Protein AF-A0A5C6U2G4-F1 (afdb_monomer_lite)

Secondary structure (DSSP, 8-state):
-PPBSSS-STTBEEEEESSTTS-S-GGGEEEEEHHHHHHHTT--HHHHHHHHHHHHHTT-SEETTEEHHHHHHHHHHHHTTS---HHHHHHS---SPPPTTPPPS-HHHHHHHHHHHHTTSTTHHHHHHHHHTTSSHHHHHHHHHHHHHHHHHHHHHT---S-HHHHHHHHHHHTT-HHHHHHHHHHHTTS-HHHHHHHHHHHHHHHHHHHHHHHHHHHHHHHHHHHHHHHSSPPPPPP------------------------------

Organism: NCBI:txid392597

Foldseek 3Di:
DQADDPPPDQRHWDKAQLAPVDDPDLQGIDIGGNQLRQLCPNPALVRLVVVLVVCVVVVNQDDSNDGSLSSLQSSLQRQQVDDDDLLVLQLRQCLAQHDPNHHGNFLLSVLVNVLLVLQLDPPSVVLVVVLLVLDPDDVLSVLVVQLCVQQVVQLCVLPDDPPSVSSRNSSSVSSVDPSSSVSSSVNSVVDDRVRSVVSVVVSVVVVVVVVVVVVVVVVVVVVCVVVVVVVPDDDDDDDDDDDDDDDDDDDDDDDDDDDDDDDDDDDDD

Structure (mmCIF, N/CA/C/O backbone):
data_AF-A0A5C6U2G4-F1
#
_entry.id   AF-A0A5C6U2G4-F1
#
loop_
_atom_site.group_PDB
_atom_site.id
_atom_site.type_symbol
_atom_site.label_atom_id
_atom_site.label_alt_id
_atom_site.label_comp_id
_atom_site.label_asym_id
_atom_site.label_entity_id
_atom_site.label_seq_id
_atom_site.pdbx_PDB_ins_code
_atom_site.Cartn_x
_atom_site.Cartn_y
_atom_site.Cartn_z
_atom_site.occupancy
_atom_site.B_iso_or_equiv
_atom_site.auth_seq_id
_atom_site.auth_comp_id
_atom_site.auth_asym_id
_atom_site.auth_atom_id
_atom_site.pdbx_PDB_model_num
ATOM 1 N N . MET A 1 1 ? 0.886 7.345 -14.657 1.00 61.22 1 MET A N 1
ATOM 2 C CA . MET A 1 1 ? 0.440 7.321 -16.067 1.00 61.22 1 MET A CA 1
ATOM 3 C C . MET A 1 1 ? -0.691 6.311 -16.207 1.00 61.22 1 MET A C 1
ATOM 5 O O . MET A 1 1 ? -0.654 5.308 -15.498 1.00 61.22 1 MET A O 1
ATOM 9 N N . ALA A 1 2 ? -1.700 6.593 -17.035 1.00 77.81 2 ALA A N 1
ATOM 10 C CA . ALA A 1 2 ? -2.713 5.600 -17.401 1.00 77.81 2 ALA A CA 1
ATOM 11 C C . ALA A 1 2 ? -2.080 4.521 -18.300 1.00 77.81 2 ALA A C 1
ATOM 13 O O . ALA A 1 2 ? -1.102 4.807 -18.988 1.00 77.81 2 ALA A O 1
ATOM 14 N N . LEU A 1 3 ? -2.595 3.291 -18.249 1.00 85.06 3 LEU A N 1
ATOM 15 C CA . LEU A 1 3 ? -2.147 2.209 -19.131 1.00 85.06 3 LEU A CA 1
ATOM 16 C C . LEU A 1 3 ? -2.830 2.352 -20.495 1.00 85.06 3 LEU A C 1
ATOM 18 O O . LEU A 1 3 ? -4.012 2.698 -20.541 1.00 85.06 3 LEU A O 1
ATOM 22 N N . SER A 1 4 ? -2.093 2.090 -21.574 1.00 84.06 4 SER A N 1
ATOM 23 C CA . SER A 1 4 ? -2.650 2.009 -22.929 1.00 84.06 4 SER A CA 1
ATOM 24 C C . SER A 1 4 ? -3.202 0.605 -23.202 1.00 84.06 4 SER A C 1
ATOM 26 O O . SER A 1 4 ? -3.016 -0.322 -22.406 1.00 84.06 4 SER A O 1
ATOM 28 N N . THR A 1 5 ? -3.936 0.447 -24.300 1.00 84.94 5 THR A N 1
ATOM 29 C CA . THR A 1 5 ? -4.459 -0.852 -24.734 1.00 84.94 5 THR A CA 1
ATOM 30 C C . THR A 1 5 ? -4.286 -1.007 -26.232 1.00 84.94 5 THR A C 1
ATOM 32 O O . THR A 1 5 ? -4.779 -0.163 -26.979 1.00 84.94 5 THR A O 1
ATOM 35 N N . ALA A 1 6 ? -3.673 -2.117 -26.648 1.00 81.31 6 ALA A N 1
ATOM 36 C CA . ALA A 1 6 ? -3.480 -2.484 -28.049 1.00 81.31 6 ALA A CA 1
ATOM 37 C C . ALA A 1 6 ? -2.703 -1.437 -28.871 1.00 81.31 6 ALA A C 1
ATOM 39 O O . ALA A 1 6 ? -2.920 -1.327 -30.076 1.00 81.31 6 ALA A O 1
ATOM 40 N N . THR A 1 7 ? -1.795 -0.682 -28.239 1.00 83.00 7 THR A N 1
ATOM 41 C CA . THR A 1 7 ? -0.869 0.207 -28.961 1.00 83.00 7 THR A CA 1
ATOM 42 C C . THR A 1 7 ? 0.442 -0.494 -29.314 1.00 83.00 7 THR A C 1
ATOM 44 O O . THR A 1 7 ? 1.213 0.031 -30.109 1.00 83.00 7 THR A O 1
ATOM 47 N N . LEU A 1 8 ? 0.678 -1.696 -28.767 1.00 82.19 8 LEU A N 1
ATOM 48 C CA . LEU A 1 8 ? 1.941 -2.443 -28.835 1.00 82.19 8 LEU A CA 1
ATOM 49 C C . LEU A 1 8 ? 3.117 -1.681 -28.204 1.00 82.19 8 LEU A C 1
ATOM 51 O O . LEU A 1 8 ? 4.282 -1.991 -28.450 1.00 82.19 8 LEU A O 1
ATOM 55 N N . GLU A 1 9 ? 2.821 -0.698 -27.354 1.00 88.62 9 GLU A N 1
ATOM 56 C CA . GLU A 1 9 ? 3.823 0.118 -26.682 1.00 88.62 9 GLU A CA 1
ATOM 57 C C . GLU A 1 9 ? 4.133 -0.399 -25.275 1.00 88.62 9 GLU A C 1
ATOM 59 O O . GLU A 1 9 ? 3.399 -1.167 -24.649 1.00 88.62 9 GLU A O 1
ATOM 64 N N . ALA A 1 10 ? 5.230 0.100 -24.711 1.00 87.50 10 ALA A N 1
ATOM 65 C CA . ALA A 1 10 ? 5.694 -0.258 -23.376 1.00 87.50 10 ALA A CA 1
ATOM 66 C C . ALA A 1 10 ? 4.680 0.076 -22.254 1.00 87.50 10 ALA A C 1
ATOM 68 O O . ALA A 1 10 ? 4.771 -0.488 -21.158 1.00 87.50 10 ALA A O 1
ATOM 69 N N . SER A 1 11 ? 3.734 0.989 -22.503 1.00 89.44 11 SER A N 1
ATOM 70 C CA . SER A 1 11 ? 2.651 1.384 -21.593 1.00 89.44 11 SER A CA 1
ATOM 71 C C . SER A 1 11 ? 1.424 0.475 -21.636 1.00 89.44 11 SER A C 1
ATOM 73 O O . SER A 1 11 ? 0.538 0.663 -20.796 1.00 89.44 11 SER A O 1
ATOM 75 N N . ASP A 1 12 ? 1.366 -0.487 -22.563 1.00 90.94 12 ASP A N 1
ATOM 76 C CA . ASP A 1 12 ? 0.196 -1.345 -22.716 1.00 90.94 12 ASP A CA 1
ATOM 77 C C . ASP A 1 12 ? -0.091 -2.137 -21.445 1.00 90.94 12 ASP A C 1
ATOM 79 O O . ASP A 1 12 ? 0.814 -2.590 -20.740 1.00 90.94 12 ASP A O 1
ATOM 83 N N . ALA A 1 13 ? -1.376 -2.281 -21.134 1.00 92.25 13 ALA A N 1
ATOM 84 C CA . ALA A 1 13 ? -1.825 -3.055 -19.997 1.00 92.25 13 ALA A CA 1
ATOM 85 C C . ALA A 1 13 ? -1.458 -4.533 -20.176 1.00 92.25 13 ALA A C 1
ATOM 87 O O . ALA A 1 13 ? -1.841 -5.186 -21.144 1.00 92.25 13 ALA A O 1
ATOM 88 N N . SER A 1 14 ? -0.761 -5.074 -19.185 1.00 94.00 14 SER A N 1
ATOM 89 C CA . SER A 1 14 ? -0.327 -6.459 -19.116 1.00 94.00 14 SER A CA 1
ATOM 90 C C . SER A 1 14 ? -0.728 -7.063 -17.773 1.00 94.00 14 SER A C 1
ATOM 92 O O . SER A 1 14 ? -0.714 -6.390 -16.735 1.00 94.00 14 SER A O 1
ATOM 94 N N . VAL A 1 15 ? -1.121 -8.337 -17.795 1.00 92.81 15 VAL A N 1
ATOM 95 C CA . VAL A 1 15 ? -1.474 -9.096 -16.592 1.00 92.81 15 VAL A CA 1
ATOM 96 C C . VAL A 1 15 ? -0.242 -9.847 -16.108 1.00 92.81 15 VAL A C 1
ATOM 98 O O . VAL A 1 15 ? 0.308 -10.683 -16.820 1.00 92.81 15 VAL A O 1
ATOM 101 N N . ASP A 1 16 ? 0.153 -9.572 -14.872 1.00 94.06 16 ASP A N 1
ATOM 102 C CA . ASP A 1 16 ? 1.263 -10.232 -14.198 1.00 94.06 16 ASP A CA 1
ATOM 103 C C . ASP A 1 16 ? 0.762 -11.175 -13.099 1.00 94.06 16 ASP A C 1
ATOM 105 O O . ASP A 1 16 ? -0.226 -10.895 -12.406 1.00 94.06 16 ASP A O 1
ATOM 109 N N . ARG A 1 17 ? 1.492 -12.281 -12.923 1.00 94.38 17 ARG A N 1
ATOM 110 C CA . ARG A 1 17 ? 1.417 -13.117 -11.725 1.00 94.38 17 ARG A CA 1
ATOM 111 C C . ARG A 1 17 ? 2.389 -12.543 -10.709 1.00 94.38 17 ARG A C 1
ATOM 113 O O . ARG A 1 17 ? 3.600 -12.709 -10.847 1.00 94.38 17 ARG A O 1
ATOM 120 N N . VAL A 1 18 ? 1.859 -11.894 -9.675 1.00 93.62 18 VAL A N 1
ATOM 121 C CA . VAL A 1 18 ? 2.704 -11.179 -8.708 1.00 93.62 18 VAL A CA 1
ATOM 122 C C . VAL A 1 18 ? 3.693 -12.143 -8.052 1.00 93.62 18 VAL A C 1
ATOM 124 O O . VAL A 1 18 ? 4.886 -11.853 -7.988 1.00 93.62 18 VAL A O 1
ATOM 127 N N . ARG A 1 19 ? 3.213 -13.326 -7.655 1.00 92.38 19 ARG A N 1
ATOM 128 C CA . ARG A 1 19 ? 4.032 -14.461 -7.234 1.00 92.38 19 ARG A CA 1
ATOM 129 C C . ARG A 1 19 ? 4.152 -15.470 -8.377 1.00 92.38 19 ARG A C 1
ATOM 131 O O . ARG A 1 19 ? 3.150 -16.046 -8.808 1.00 92.38 19 ARG A O 1
ATOM 138 N N . ASN A 1 20 ? 5.372 -15.677 -8.867 1.00 89.62 20 ASN A N 1
ATOM 139 C CA . ASN A 1 20 ? 5.634 -16.480 -10.067 1.00 89.62 20 ASN A CA 1
ATOM 140 C C . ASN A 1 20 ? 5.486 -17.996 -9.853 1.00 89.62 20 ASN A C 1
ATOM 142 O O . ASN A 1 20 ? 5.156 -18.715 -10.797 1.00 89.62 20 ASN A O 1
ATOM 146 N N . ASP A 1 21 ? 5.680 -18.466 -8.619 1.00 86.81 21 ASP A N 1
ATOM 147 C CA . ASP A 1 21 ? 5.529 -19.871 -8.206 1.00 86.81 21 ASP A CA 1
ATOM 148 C C . ASP A 1 21 ? 4.059 -20.322 -8.068 1.00 86.81 21 ASP A C 1
ATOM 150 O O . ASP A 1 21 ? 3.776 -21.487 -7.794 1.00 86.81 21 ASP A O 1
ATOM 154 N N . ALA A 1 22 ? 3.109 -19.402 -8.256 1.00 86.88 22 ALA A N 1
ATOM 155 C CA . ALA A 1 22 ? 1.685 -19.650 -8.121 1.00 86.88 22 ALA A CA 1
ATOM 156 C C . ALA A 1 22 ? 0.946 -19.484 -9.451 1.00 86.88 22 ALA A C 1
ATOM 158 O O . ALA A 1 22 ? 1.381 -18.790 -10.375 1.00 86.88 22 ALA A O 1
ATOM 159 N N . GLY A 1 23 ? -0.212 -20.139 -9.543 1.00 83.94 23 GLY A N 1
ATOM 160 C CA . GLY A 1 23 ? -1.063 -20.092 -10.727 1.00 83.94 23 GLY A CA 1
ATOM 161 C C . GLY A 1 23 ? -1.754 -18.741 -10.948 1.00 83.94 23 GLY A C 1
ATOM 162 O O . GLY A 1 23 ? -1.716 -17.832 -10.108 1.00 83.94 23 GLY A O 1
ATOM 163 N N . TYR A 1 24 ? -2.443 -18.638 -12.087 1.00 85.38 24 TYR A N 1
ATOM 164 C CA . TYR A 1 24 ? -3.352 -17.536 -12.405 1.00 85.38 24 TYR A CA 1
ATOM 165 C C . TYR A 1 24 ? -4.620 -17.641 -11.550 1.00 85.38 24 TYR A C 1
ATOM 167 O O . TYR A 1 24 ? -5.608 -18.261 -11.933 1.00 85.38 24 TYR A O 1
ATOM 175 N N . ALA A 1 25 ? -4.584 -17.036 -10.367 1.00 88.00 25 ALA A N 1
ATOM 176 C CA . ALA A 1 25 ? -5.709 -16.974 -9.441 1.00 88.00 25 ALA A CA 1
ATOM 177 C C . ALA A 1 25 ? -6.015 -15.518 -9.091 1.00 88.00 25 ALA A C 1
ATOM 179 O O . ALA A 1 25 ? -5.097 -14.715 -8.965 1.00 88.00 25 ALA A O 1
ATOM 180 N N . ALA A 1 26 ? -7.284 -15.174 -8.849 1.00 84.25 26 ALA A N 1
ATOM 181 C CA . ALA A 1 26 ? -7.693 -13.794 -8.546 1.00 84.25 26 ALA A CA 1
ATOM 182 C C . ALA A 1 26 ? -6.887 -13.141 -7.400 1.00 84.25 26 ALA A C 1
ATOM 184 O O . ALA A 1 26 ? -6.696 -11.929 -7.400 1.00 84.25 26 ALA A O 1
ATOM 185 N N . GLY A 1 27 ? -6.387 -13.950 -6.458 1.00 90.25 27 GLY A N 1
ATOM 186 C CA . GLY A 1 27 ? -5.524 -13.533 -5.351 1.00 90.25 27 GLY A CA 1
ATOM 187 C C . GLY A 1 27 ? -4.058 -13.251 -5.698 1.00 90.25 27 GLY A C 1
ATOM 188 O O . GLY A 1 27 ? -3.322 -12.858 -4.800 1.00 90.25 27 GLY A O 1
ATOM 189 N N . ASN A 1 28 ? -3.627 -13.459 -6.944 1.00 94.25 28 ASN A N 1
ATOM 190 C CA . ASN A 1 28 ? -2.228 -13.391 -7.387 1.00 94.25 28 ASN A CA 1
ATOM 191 C C . ASN A 1 28 ? -2.033 -12.567 -8.677 1.00 94.25 28 ASN A C 1
ATOM 193 O O . ASN A 1 28 ? -0.972 -12.617 -9.292 1.00 94.25 28 ASN A O 1
ATOM 197 N N . LEU A 1 29 ? -3.056 -11.836 -9.125 1.00 94.44 29 LEU A N 1
ATOM 198 C CA . LEU A 1 29 ? -2.998 -11.087 -10.379 1.00 94.44 29 LEU A CA 1
ATOM 199 C C . LEU A 1 29 ? -2.914 -9.585 -10.139 1.00 94.44 29 LEU A C 1
ATOM 201 O O . LEU A 1 29 ? -3.612 -9.030 -9.287 1.00 94.44 29 LEU A O 1
ATOM 205 N N . ALA A 1 30 ? -2.090 -8.926 -10.945 1.00 94.56 30 ALA A N 1
ATOM 206 C CA . ALA A 1 30 ? -2.013 -7.479 -11.020 1.00 94.56 30 ALA A CA 1
ATOM 207 C C . ALA A 1 30 ? -1.997 -7.028 -12.481 1.00 94.56 30 ALA A C 1
ATOM 209 O O . ALA A 1 30 ? -1.403 -7.673 -13.340 1.00 94.56 30 ALA A O 1
ATOM 210 N N . MET A 1 31 ? -2.641 -5.894 -12.749 1.00 94.19 31 MET A N 1
ATOM 211 C CA . MET A 1 31 ? -2.482 -5.187 -14.014 1.00 94.19 31 MET A CA 1
ATOM 212 C C . MET A 1 31 ? -1.350 -4.172 -13.859 1.00 94.19 31 MET A C 1
ATOM 214 O O . MET A 1 31 ? -1.359 -3.368 -12.922 1.00 94.19 31 MET A O 1
ATOM 218 N N . MET A 1 32 ? -0.385 -4.215 -14.766 1.00 93.94 32 MET A N 1
ATOM 219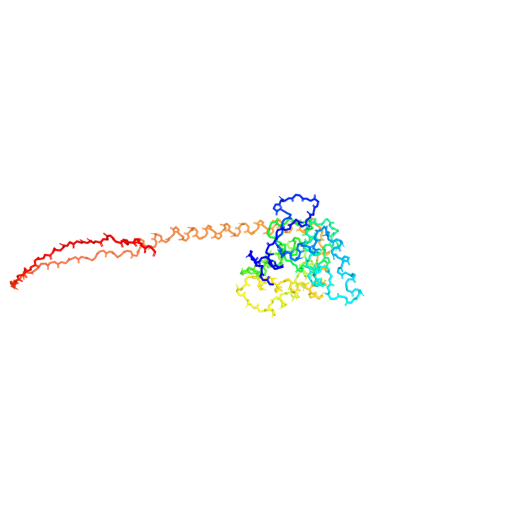 C CA . MET A 1 32 ? 0.741 -3.285 -14.844 1.00 93.94 32 MET A CA 1
ATOM 220 C C . MET A 1 32 ? 1.084 -3.016 -16.309 1.00 93.94 32 MET A C 1
ATOM 222 O O . MET A 1 32 ? 0.431 -3.557 -17.194 1.00 93.94 32 MET A O 1
ATOM 226 N N . SER A 1 33 ? 2.068 -2.166 -16.590 1.00 94.75 33 SER A N 1
ATOM 227 C CA . SER A 1 33 ? 2.503 -1.973 -17.973 1.00 94.75 33 SER A CA 1
ATOM 228 C C . SER A 1 33 ? 3.337 -3.158 -18.462 1.00 94.75 33 SER A C 1
ATOM 230 O O . SER A 1 33 ? 4.040 -3.789 -17.668 1.00 94.75 33 SER A O 1
ATOM 232 N N . THR A 1 34 ? 3.327 -3.418 -19.767 1.00 93.75 34 THR A N 1
ATOM 233 C CA . THR A 1 34 ? 4.196 -4.402 -20.430 1.00 93.75 34 THR A CA 1
ATOM 234 C C . THR A 1 34 ? 5.662 -4.193 -20.045 1.00 93.75 34 THR A C 1
ATOM 236 O O . THR A 1 34 ? 6.348 -5.145 -19.680 1.00 93.75 34 THR A O 1
ATOM 239 N N . LYS A 1 35 ? 6.116 -2.933 -19.977 1.00 95.00 35 LYS A N 1
ATOM 240 C CA . LYS A 1 35 ? 7.453 -2.570 -19.478 1.00 95.00 35 LYS A CA 1
ATOM 241 C C . LYS A 1 35 ? 7.738 -3.102 -18.072 1.00 95.00 35 LYS A C 1
ATOM 243 O O . LYS A 1 35 ? 8.791 -3.682 -17.831 1.00 95.00 35 LYS A O 1
ATOM 248 N N . ALA A 1 36 ? 6.816 -2.867 -17.137 1.00 96.00 36 ALA A N 1
ATOM 249 C CA . ALA A 1 36 ? 6.980 -3.277 -15.749 1.00 96.00 36 ALA A CA 1
ATOM 250 C C . ALA A 1 36 ? 6.906 -4.799 -15.598 1.00 96.00 36 ALA A C 1
ATOM 252 O O . ALA A 1 36 ? 7.671 -5.356 -14.818 1.00 96.00 36 ALA A O 1
ATOM 253 N N . ASN A 1 37 ? 6.040 -5.457 -16.372 1.00 96.06 37 ASN A N 1
ATOM 254 C CA . ASN A 1 37 ? 5.921 -6.911 -16.376 1.00 96.06 37 ASN A CA 1
ATOM 255 C C . ASN A 1 37 ? 7.218 -7.570 -16.876 1.00 96.06 37 ASN A C 1
ATOM 257 O O . ASN A 1 37 ? 7.791 -8.411 -16.187 1.00 96.06 37 ASN A O 1
ATOM 261 N N . HIS A 1 38 ? 7.756 -7.109 -18.012 1.00 95.25 38 HIS A N 1
ATOM 262 C CA . HIS A 1 38 ? 9.034 -7.604 -18.533 1.00 95.25 38 HIS A CA 1
ATOM 263 C C . HIS A 1 38 ? 10.203 -7.358 -17.582 1.00 95.25 38 HIS A C 1
ATOM 265 O O . HIS A 1 38 ? 11.025 -8.249 -17.397 1.00 95.25 38 HIS A O 1
ATOM 271 N N . ALA A 1 39 ? 10.276 -6.178 -16.965 1.00 96.25 39 ALA A N 1
ATOM 272 C CA . ALA A 1 39 ? 11.328 -5.875 -16.004 1.00 96.25 39 ALA A CA 1
ATOM 273 C C . ALA A 1 39 ? 11.221 -6.742 -14.742 1.00 96.25 39 ALA A C 1
ATOM 275 O O . ALA A 1 39 ? 12.222 -7.292 -14.288 1.00 96.25 39 ALA A O 1
ATOM 276 N N . LYS A 1 40 ? 10.006 -6.899 -14.191 1.00 96.75 40 LYS A N 1
ATOM 277 C CA . LYS A 1 40 ? 9.755 -7.777 -13.043 1.00 96.75 40 LYS A CA 1
ATOM 278 C C . LYS A 1 40 ? 10.188 -9.202 -13.372 1.00 96.75 40 LYS A C 1
ATOM 280 O O . LYS A 1 40 ? 10.946 -9.775 -12.597 1.00 96.75 40 LYS A O 1
ATOM 285 N N . ALA A 1 41 ? 9.749 -9.759 -14.502 1.00 94.44 41 ALA A N 1
ATOM 286 C CA . ALA A 1 41 ? 10.031 -11.140 -14.890 1.00 94.44 41 ALA A CA 1
ATOM 287 C C . ALA A 1 41 ? 9.835 -12.111 -13.700 1.00 94.44 41 ALA A C 1
ATOM 289 O O . ALA A 1 41 ? 8.784 -12.120 -13.048 1.00 94.44 41 ALA A O 1
ATOM 290 N N . ALA A 1 42 ? 10.867 -12.898 -13.381 1.00 94.31 42 ALA A N 1
ATOM 291 C CA . ALA A 1 42 ? 10.874 -13.838 -12.266 1.00 94.31 42 ALA A CA 1
ATOM 292 C C . ALA A 1 42 ? 11.151 -13.194 -10.887 1.00 94.31 42 ALA A C 1
ATOM 294 O O . ALA A 1 42 ? 10.946 -13.861 -9.876 1.00 94.31 42 ALA A O 1
ATOM 295 N N . ASN A 1 43 ? 11.578 -11.926 -10.829 1.00 96.06 43 ASN A N 1
ATOM 296 C CA . ASN A 1 43 ? 12.060 -11.282 -9.604 1.00 96.06 43 ASN A CA 1
ATOM 297 C C . ASN A 1 43 ? 10.956 -11.173 -8.541 1.00 96.06 43 ASN A C 1
ATOM 299 O O . ASN A 1 43 ? 9.925 -10.521 -8.747 1.00 96.06 43 ASN A O 1
ATOM 303 N N . GLY A 1 44 ? 11.200 -11.792 -7.383 1.00 95.88 44 GLY A N 1
ATOM 304 C CA . GLY A 1 44 ? 10.336 -11.696 -6.210 1.00 95.88 44 GLY A CA 1
ATOM 305 C C . GLY A 1 44 ? 10.571 -10.412 -5.412 1.00 95.88 44 GLY A C 1
ATOM 306 O O . GLY A 1 44 ? 11.285 -9.501 -5.834 1.00 95.88 44 GLY A O 1
ATOM 307 N N . PHE A 1 45 ? 9.990 -10.336 -4.211 1.00 97.12 45 PHE A N 1
ATOM 308 C CA . PHE A 1 4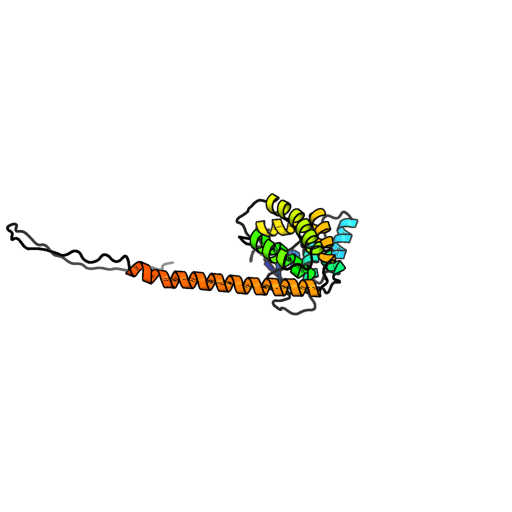5 ? 10.161 -9.177 -3.326 1.00 97.12 45 PHE A CA 1
ATOM 309 C C . PHE A 1 45 ? 11.636 -8.892 -3.006 1.00 97.12 45 PHE A C 1
ATOM 311 O O . PHE A 1 45 ? 12.087 -7.751 -3.123 1.00 97.12 45 PHE A O 1
ATOM 318 N N . ARG A 1 46 ? 12.387 -9.926 -2.608 1.00 96.75 46 ARG A N 1
ATOM 319 C CA . ARG A 1 46 ? 13.788 -9.790 -2.187 1.00 96.75 46 ARG A CA 1
ATOM 320 C C . ARG A 1 46 ? 14.694 -9.384 -3.348 1.00 96.75 46 ARG A C 1
ATOM 322 O O . ARG A 1 46 ? 15.530 -8.504 -3.165 1.00 96.75 46 ARG A O 1
ATOM 329 N N . ASP A 1 47 ? 14.483 -9.953 -4.534 1.00 97.44 47 ASP A N 1
ATOM 330 C CA . ASP A 1 47 ? 15.244 -9.600 -5.737 1.00 97.44 47 ASP A CA 1
ATOM 331 C C . ASP A 1 47 ? 14.976 -8.157 -6.163 1.00 97.44 47 ASP A C 1
ATOM 333 O O . ASP A 1 47 ? 15.915 -7.391 -6.361 1.00 97.44 47 ASP A O 1
ATOM 337 N N . ALA A 1 48 ? 13.704 -7.752 -6.225 1.00 97.44 48 ALA A N 1
ATOM 338 C CA . ALA A 1 48 ? 13.334 -6.380 -6.561 1.00 97.44 48 ALA A CA 1
ATOM 339 C C . ALA A 1 48 ? 13.913 -5.371 -5.555 1.00 97.44 48 ALA A C 1
ATOM 341 O O . ALA A 1 48 ? 14.383 -4.306 -5.949 1.00 97.44 48 ALA A O 1
ATOM 342 N N . LEU A 1 49 ? 13.923 -5.704 -4.258 1.00 96.88 49 LEU A N 1
ATOM 343 C CA . LEU A 1 49 ? 14.526 -4.854 -3.231 1.00 96.88 49 LEU A CA 1
ATOM 344 C C . LEU A 1 49 ? 16.056 -4.784 -3.352 1.00 96.88 49 LEU A C 1
ATOM 346 O O . LEU A 1 49 ? 16.624 -3.716 -3.136 1.00 96.88 49 LEU A O 1
ATOM 350 N N . ARG A 1 50 ? 16.719 -5.892 -3.706 1.00 97.69 50 ARG A N 1
ATOM 351 C CA . ARG A 1 50 ? 18.159 -5.910 -4.001 1.00 97.69 50 ARG A CA 1
ATOM 352 C C . ARG A 1 50 ? 18.477 -5.003 -5.190 1.00 97.69 50 ARG A C 1
ATOM 354 O O . ARG A 1 50 ? 19.319 -4.131 -5.049 1.00 97.69 50 ARG A O 1
ATOM 361 N N . ILE A 1 51 ? 17.719 -5.106 -6.285 1.00 97.81 51 ILE A N 1
ATOM 362 C CA . ILE A 1 51 ? 17.884 -4.245 -7.469 1.00 97.81 51 ILE A CA 1
ATOM 363 C C . ILE A 1 51 ? 17.760 -2.759 -7.105 1.00 97.81 51 ILE A C 1
ATOM 365 O O . ILE A 1 51 ? 18.574 -1.956 -7.552 1.00 97.81 51 ILE A O 1
ATOM 369 N N . VAL A 1 52 ? 16.780 -2.377 -6.274 1.00 97.50 52 VAL A N 1
ATOM 370 C CA . VAL A 1 52 ? 16.659 -0.989 -5.784 1.00 97.50 52 VAL A CA 1
ATOM 371 C C . VAL A 1 52 ? 17.938 -0.543 -5.076 1.00 97.50 52 VAL A C 1
ATOM 373 O O . VAL A 1 52 ? 18.474 0.509 -5.411 1.00 97.50 52 VAL A O 1
ATOM 376 N N . ARG A 1 53 ? 18.438 -1.350 -4.133 1.00 96.88 53 ARG A N 1
ATOM 377 C CA . ARG A 1 53 ? 19.638 -1.022 -3.350 1.00 96.88 53 ARG A CA 1
ATOM 378 C C . ARG A 1 53 ? 20.884 -0.923 -4.221 1.00 96.88 53 ARG A C 1
ATOM 380 O O . ARG A 1 53 ? 21.665 0.002 -4.037 1.00 96.88 53 ARG A O 1
ATOM 387 N N . ASP A 1 54 ? 21.051 -1.844 -5.164 1.00 97.44 54 ASP A N 1
ATOM 388 C CA . ASP A 1 54 ? 22.207 -1.869 -6.060 1.00 97.44 54 ASP A CA 1
ATOM 389 C C . ASP A 1 54 ? 22.212 -0.636 -6.975 1.00 97.44 54 ASP A C 1
ATOM 391 O O . ASP A 1 54 ? 23.248 0.003 -7.150 1.00 97.44 54 ASP A O 1
ATOM 395 N N . LEU A 1 55 ? 21.045 -0.245 -7.501 1.00 97.31 55 LEU A N 1
ATOM 396 C CA . LEU A 1 55 ? 20.904 0.972 -8.303 1.00 97.31 55 LEU A CA 1
ATOM 397 C C . LEU A 1 55 ? 21.192 2.238 -7.487 1.00 97.31 55 LEU A C 1
ATOM 399 O O . LEU A 1 55 ? 21.901 3.120 -7.969 1.00 97.31 55 LEU A O 1
ATOM 403 N N . GLU A 1 56 ? 20.681 2.321 -6.256 1.00 95.88 56 GLU A N 1
ATOM 404 C CA . GLU A 1 56 ? 20.952 3.441 -5.347 1.00 95.88 56 GLU A CA 1
ATOM 405 C C . GLU A 1 56 ? 22.443 3.532 -4.990 1.00 95.88 56 GLU A C 1
ATOM 407 O O . GLU A 1 56 ? 23.025 4.612 -5.075 1.00 95.88 56 GLU A O 1
ATOM 412 N N . ALA A 1 57 ? 23.080 2.406 -4.654 1.00 96.50 57 ALA A N 1
ATOM 413 C CA . ALA A 1 57 ? 24.503 2.345 -4.319 1.00 96.50 57 ALA A CA 1
ATOM 414 C C . ALA A 1 57 ? 25.402 2.710 -5.510 1.00 96.50 57 ALA A C 1
ATOM 416 O O . ALA A 1 57 ? 26.416 3.383 -5.335 1.00 96.50 57 ALA A O 1
ATOM 417 N N . ALA A 1 58 ? 25.015 2.309 -6.722 1.00 95.81 58 ALA A N 1
ATOM 418 C CA . ALA A 1 58 ? 25.725 2.646 -7.951 1.00 95.81 58 ALA A CA 1
ATOM 419 C C . ALA A 1 58 ? 25.417 4.063 -8.477 1.00 95.81 58 ALA A C 1
ATOM 421 O O . ALA A 1 58 ? 25.941 4.444 -9.523 1.00 95.81 58 ALA A O 1
ATOM 422 N N . GLY A 1 59 ? 24.519 4.823 -7.834 1.00 94.19 59 GLY A N 1
ATOM 423 C CA . GLY A 1 59 ? 24.040 6.114 -8.347 1.00 94.19 59 GLY A CA 1
ATOM 424 C C . GLY A 1 59 ? 23.331 6.014 -9.705 1.00 94.19 59 GLY A C 1
ATOM 425 O O . GLY A 1 59 ? 23.207 7.003 -10.426 1.00 94.19 59 GLY A O 1
ATOM 426 N N . SER A 1 60 ? 22.880 4.815 -10.079 1.00 93.62 60 SER A N 1
ATOM 427 C CA . SER A 1 60 ? 22.270 4.534 -11.374 1.00 93.62 60 SER A CA 1
ATOM 428 C C . SER A 1 60 ? 20.774 4.862 -11.337 1.00 93.62 60 SER A C 1
ATOM 430 O O . SER A 1 60 ? 20.039 4.304 -10.521 1.00 93.62 60 SER A O 1
ATOM 432 N N . PRO A 1 61 ? 20.261 5.726 -12.232 1.00 88.69 61 PRO A N 1
ATOM 433 C CA . PRO A 1 61 ? 18.867 6.169 -12.160 1.00 88.69 61 PRO A CA 1
ATOM 434 C C . PRO A 1 61 ? 17.857 5.080 -12.562 1.00 88.69 61 PRO A C 1
ATOM 436 O O . PRO A 1 61 ? 16.669 5.187 -12.230 1.00 88.69 61 PRO A O 1
ATOM 439 N N . ALA A 1 62 ? 18.298 4.046 -13.289 1.00 93.75 62 ALA A N 1
ATOM 440 C CA . ALA A 1 62 ? 17.458 2.973 -13.809 1.00 93.75 62 ALA A CA 1
ATOM 441 C C . ALA A 1 62 ? 18.242 1.675 -14.069 1.00 93.75 62 ALA A C 1
ATOM 443 O O . ALA A 1 62 ? 19.440 1.706 -14.330 1.00 93.75 62 ALA A O 1
ATOM 444 N N . GLY A 1 63 ? 17.532 0.545 -14.071 1.00 91.06 63 GLY A N 1
ATOM 445 C CA . GLY A 1 63 ? 18.041 -0.780 -14.437 1.00 91.06 63 GLY A CA 1
ATOM 446 C C . GLY A 1 63 ? 16.909 -1.676 -14.937 1.00 91.06 63 GLY A C 1
ATOM 447 O O . GLY A 1 63 ? 15.764 -1.516 -14.516 1.00 91.06 63 GLY A O 1
ATOM 448 N N . GLY A 1 64 ? 17.182 -2.580 -15.884 1.00 88.25 64 GLY A N 1
ATOM 449 C CA . GLY A 1 64 ? 16.148 -3.463 -16.457 1.00 88.25 64 GLY A CA 1
ATOM 450 C C . GLY A 1 64 ? 14.960 -2.712 -17.081 1.00 88.25 64 GLY A C 1
ATOM 451 O O . GLY A 1 64 ? 13.841 -3.208 -17.086 1.00 88.25 64 GLY A O 1
ATOM 452 N N . GLY A 1 65 ? 15.178 -1.473 -17.537 1.00 91.62 65 GLY A N 1
ATOM 453 C CA . GLY A 1 65 ? 14.143 -0.601 -18.095 1.00 91.62 65 GLY A CA 1
ATOM 454 C C . GLY A 1 65 ? 13.313 0.185 -17.070 1.00 91.62 65 GLY A C 1
ATOM 455 O O . GLY A 1 65 ? 12.562 1.068 -17.480 1.00 91.62 65 GLY A O 1
ATOM 456 N N . LEU A 1 66 ? 13.438 -0.047 -15.763 1.00 96.56 66 LEU A N 1
ATOM 457 C CA . LEU A 1 66 ? 12.699 0.705 -14.740 1.00 96.56 66 LEU A CA 1
ATOM 458 C C . LEU A 1 66 ? 13.609 1.644 -13.948 1.00 96.56 66 LEU A C 1
ATOM 460 O O . LEU A 1 66 ? 14.758 1.320 -13.663 1.00 96.56 66 LEU A O 1
ATOM 464 N N . THR A 1 67 ? 13.077 2.803 -13.561 1.00 96.62 67 THR A N 1
ATOM 465 C CA . THR A 1 67 ? 13.756 3.726 -12.642 1.00 96.62 67 THR A CA 1
ATOM 466 C C . THR A 1 67 ? 13.745 3.194 -11.210 1.00 96.62 67 THR A C 1
ATOM 468 O O . THR A 1 67 ? 12.910 2.354 -10.863 1.00 96.62 67 THR A O 1
ATOM 471 N N . VAL A 1 68 ? 14.607 3.727 -10.337 1.00 96.44 68 VAL A N 1
ATOM 472 C CA . VAL A 1 68 ? 14.619 3.357 -8.905 1.00 96.44 68 VAL A CA 1
ATOM 473 C C . VAL A 1 68 ? 13.223 3.472 -8.255 1.00 96.44 68 VAL A C 1
ATOM 475 O O . VAL A 1 68 ? 12.751 2.487 -7.677 1.00 96.44 68 VAL A O 1
ATOM 478 N N . PRO A 1 69 ? 12.463 4.582 -8.405 1.00 95.38 69 PRO A N 1
ATOM 479 C CA . PRO A 1 69 ? 11.109 4.662 -7.852 1.00 95.38 69 PRO A CA 1
ATOM 480 C C . PRO A 1 69 ? 10.119 3.647 -8.436 1.00 95.38 69 PRO A C 1
ATOM 482 O O . PRO A 1 69 ? 9.157 3.286 -7.753 1.00 95.38 69 PRO A O 1
ATOM 485 N N . GLN A 1 70 ? 10.314 3.215 -9.686 1.00 96.19 70 GLN A N 1
ATOM 486 C CA . GLN A 1 70 ? 9.476 2.203 -10.334 1.00 96.19 70 GLN A CA 1
ATOM 487 C C . GLN A 1 70 ? 9.785 0.809 -9.779 1.00 96.19 70 GLN A C 1
ATOM 489 O O . GLN A 1 70 ? 8.854 0.101 -9.396 1.00 96.19 70 GLN A O 1
ATOM 494 N N . TRP A 1 71 ? 11.064 0.459 -9.629 1.00 97.62 71 TRP A N 1
ATOM 495 C CA . TRP A 1 71 ? 11.483 -0.776 -8.963 1.00 97.62 71 TRP A CA 1
ATOM 496 C C . TRP A 1 71 ? 11.004 -0.851 -7.513 1.00 97.62 71 TRP A C 1
ATOM 498 O O . TRP A 1 71 ? 10.488 -1.884 -7.092 1.00 97.62 71 TRP A O 1
ATOM 508 N N . ALA A 1 72 ? 11.052 0.256 -6.768 1.00 97.06 72 ALA A N 1
ATOM 509 C CA . ALA A 1 72 ? 10.531 0.299 -5.403 1.00 97.06 72 ALA A CA 1
ATOM 510 C C . ALA A 1 72 ? 9.021 -0.011 -5.337 1.00 97.06 72 ALA A C 1
ATOM 512 O O . ALA A 1 72 ? 8.561 -0.695 -4.422 1.00 97.06 72 ALA A O 1
ATOM 513 N N . ARG A 1 73 ? 8.233 0.435 -6.328 1.00 97.38 73 ARG A N 1
ATOM 514 C CA . AR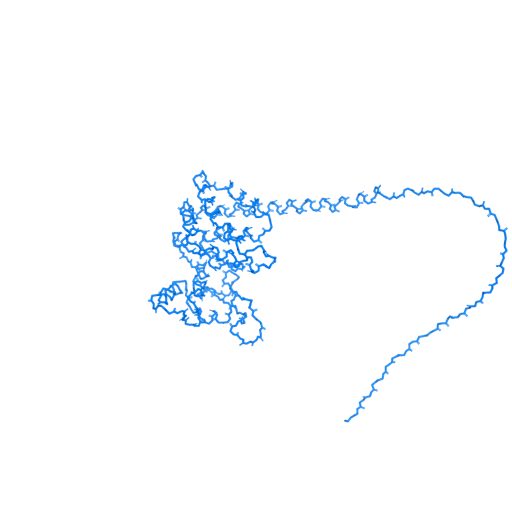G A 1 73 ? 6.805 0.076 -6.434 1.00 97.38 73 ARG A CA 1
ATOM 515 C C . ARG A 1 73 ? 6.610 -1.406 -6.757 1.00 97.38 73 ARG A C 1
ATOM 517 O O . ARG A 1 73 ? 5.705 -2.013 -6.188 1.00 97.38 73 ARG A O 1
ATOM 524 N N . VAL A 1 74 ? 7.447 -1.984 -7.624 1.00 97.56 74 VAL A N 1
ATOM 525 C CA . VAL A 1 74 ? 7.438 -3.429 -7.927 1.00 97.56 74 VAL A CA 1
ATOM 526 C C . VAL A 1 74 ? 7.765 -4.240 -6.673 1.00 97.56 74 VAL A C 1
ATOM 528 O O . VAL A 1 74 ? 7.019 -5.155 -6.340 1.00 97.56 74 VAL A O 1
ATOM 531 N N . ALA A 1 75 ? 8.796 -3.857 -5.916 1.00 97.81 75 ALA A N 1
ATOM 532 C CA . ALA A 1 75 ? 9.139 -4.515 -4.658 1.00 97.81 75 ALA A CA 1
ATOM 533 C C . ALA A 1 75 ? 7.959 -4.488 -3.671 1.00 97.81 75 ALA A C 1
ATOM 535 O O . ALA A 1 75 ? 7.557 -5.526 -3.152 1.00 97.81 75 ALA A O 1
ATOM 536 N N . VAL A 1 76 ? 7.325 -3.328 -3.464 1.00 97.94 76 VAL A N 1
ATOM 537 C CA . VAL A 1 76 ? 6.143 -3.225 -2.589 1.00 97.94 76 VAL A CA 1
ATOM 538 C C . VAL A 1 76 ? 4.983 -4.089 -3.092 1.00 97.94 76 VAL A C 1
ATOM 540 O O . VAL A 1 76 ? 4.342 -4.756 -2.282 1.00 97.94 76 VAL A O 1
ATOM 543 N N . LEU A 1 77 ? 4.729 -4.139 -4.403 1.00 97.75 77 LEU A N 1
ATOM 544 C CA . LEU A 1 77 ? 3.703 -5.015 -4.973 1.00 97.75 77 LEU A CA 1
ATOM 545 C C . LEU A 1 77 ? 3.983 -6.493 -4.659 1.00 97.75 77 LEU A C 1
ATOM 547 O O . LEU A 1 77 ? 3.089 -7.184 -4.171 1.00 97.75 77 LEU A O 1
ATOM 551 N N . CYS A 1 78 ? 5.215 -6.955 -4.887 1.00 97.81 78 CYS A N 1
ATOM 552 C CA . CYS A 1 78 ? 5.627 -8.324 -4.581 1.00 97.81 78 CYS A CA 1
ATOM 553 C C . CYS A 1 78 ? 5.547 -8.625 -3.077 1.00 97.81 78 CYS A C 1
ATOM 555 O O . CYS A 1 78 ? 5.156 -9.724 -2.696 1.00 97.81 78 CYS A O 1
ATOM 557 N N . SER A 1 79 ? 5.825 -7.641 -2.213 1.00 97.88 79 SER A N 1
ATOM 558 C CA . SER A 1 79 ? 5.761 -7.818 -0.756 1.00 97.88 79 SER A CA 1
ATOM 559 C C . SER A 1 79 ? 4.371 -8.208 -0.242 1.00 97.88 79 SER A C 1
ATOM 561 O O . SER A 1 79 ? 4.265 -8.829 0.810 1.00 97.88 79 SER A O 1
ATOM 563 N N . PHE A 1 80 ? 3.296 -7.888 -0.976 1.00 97.50 80 PHE A N 1
ATOM 564 C CA . PHE A 1 80 ? 1.938 -8.254 -0.567 1.00 97.50 80 PHE A CA 1
ATOM 565 C C . PHE A 1 80 ? 1.697 -9.764 -0.573 1.00 97.50 80 PHE A C 1
ATOM 567 O O . PHE A 1 80 ? 0.887 -10.243 0.217 1.00 97.50 80 PHE A O 1
ATOM 574 N N . VAL A 1 81 ? 2.388 -10.502 -1.439 1.00 95.81 81 VAL A N 1
ATOM 575 C CA . VAL A 1 81 ? 2.246 -11.957 -1.617 1.00 95.81 81 VAL A CA 1
ATOM 576 C C . VAL A 1 81 ? 3.498 -12.720 -1.173 1.00 95.81 81 VAL A C 1
ATOM 578 O O . VAL A 1 81 ? 3.627 -13.911 -1.446 1.00 95.81 81 VAL A O 1
ATOM 581 N N . GLU A 1 82 ? 4.404 -12.041 -0.474 1.00 95.75 82 GLU A N 1
ATOM 582 C CA . GLU A 1 82 ? 5.585 -12.614 0.161 1.00 95.75 82 GLU A CA 1
ATOM 583 C C . GLU A 1 82 ? 5.313 -12.765 1.668 1.00 95.75 82 GLU A C 1
ATOM 585 O O . GLU A 1 82 ? 4.871 -11.797 2.301 1.00 95.75 82 GLU A O 1
ATOM 590 N N . PRO A 1 83 ? 5.561 -13.936 2.277 1.00 95.88 83 PRO A N 1
ATOM 591 C CA . PRO A 1 83 ? 5.535 -14.073 3.729 1.00 95.88 83 PRO A CA 1
ATOM 592 C C . PRO A 1 83 ? 6.675 -13.259 4.354 1.00 95.88 83 PRO A C 1
ATOM 594 O O . PRO A 1 83 ? 7.849 -13.557 4.145 1.00 95.88 83 PRO A O 1
ATOM 597 N N . LEU A 1 84 ? 6.339 -12.229 5.130 1.00 97.56 84 LEU A N 1
ATOM 598 C CA . LEU A 1 84 ? 7.310 -11.381 5.819 1.00 97.56 84 LEU A CA 1
ATOM 599 C C . LEU A 1 84 ? 7.088 -11.423 7.325 1.00 97.56 84 LEU A C 1
ATOM 601 O O . LEU A 1 84 ? 5.975 -11.644 7.809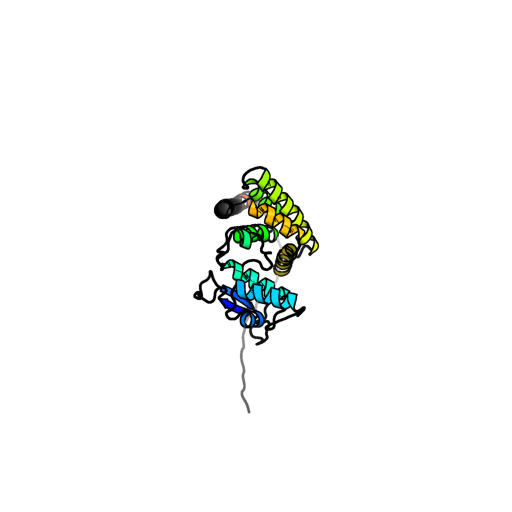 1.00 97.56 84 LEU A O 1
ATOM 605 N N . THR A 1 85 ? 8.144 -11.141 8.087 1.00 98.19 85 THR A N 1
ATOM 606 C CA . THR A 1 85 ? 7.962 -10.866 9.514 1.00 98.19 85 THR A CA 1
ATOM 607 C C . THR A 1 85 ? 7.124 -9.597 9.695 1.00 98.19 85 THR A C 1
ATOM 609 O O . THR A 1 85 ? 7.137 -8.688 8.857 1.00 98.19 85 THR A O 1
ATOM 612 N N . HIS A 1 86 ? 6.401 -9.496 10.815 1.00 98.12 86 HIS A N 1
ATOM 613 C CA . HIS A 1 86 ? 5.617 -8.293 11.131 1.00 98.12 86 HIS A CA 1
ATOM 614 C C . HIS A 1 86 ? 6.484 -7.034 11.135 1.00 98.12 86 HIS A C 1
ATOM 616 O O . HIS A 1 86 ? 6.065 -5.984 10.647 1.00 98.12 86 HIS A O 1
ATOM 622 N N . GLU A 1 87 ? 7.709 -7.148 11.652 1.00 97.94 87 GLU A N 1
ATOM 623 C CA . GLU A 1 87 ? 8.656 -6.043 11.689 1.00 97.94 87 GLU A CA 1
ATOM 624 C C . GLU A 1 87 ? 9.018 -5.561 10.281 1.00 97.94 87 GLU A C 1
ATOM 626 O O . GLU A 1 87 ? 8.860 -4.369 9.999 1.00 97.94 87 GLU A O 1
ATOM 631 N N . GLU A 1 88 ? 9.432 -6.467 9.392 1.00 97.94 88 GLU A N 1
ATOM 632 C CA . GLU A 1 88 ? 9.775 -6.131 8.007 1.00 97.94 88 GLU A CA 1
ATOM 633 C C . GLU A 1 88 ? 8.580 -5.527 7.273 1.00 97.94 88 GLU A C 1
ATOM 635 O O . GLU A 1 88 ? 8.680 -4.438 6.707 1.00 97.94 88 GLU A O 1
ATOM 640 N N . ALA A 1 89 ? 7.422 -6.187 7.338 1.00 98.12 89 ALA A N 1
ATOM 641 C CA . ALA A 1 89 ? 6.208 -5.738 6.670 1.00 98.12 89 ALA A CA 1
ATOM 642 C C . ALA A 1 89 ? 5.742 -4.356 7.166 1.00 98.12 89 ALA A C 1
ATOM 644 O O . ALA A 1 89 ? 5.256 -3.547 6.375 1.00 98.12 89 ALA A O 1
ATOM 645 N N . SER A 1 90 ? 5.912 -4.060 8.462 1.00 97.88 90 SER A N 1
ATOM 646 C CA . SER A 1 90 ? 5.542 -2.767 9.055 1.00 97.88 90 SER A CA 1
ATOM 647 C C . SER A 1 90 ? 6.430 -1.608 8.592 1.00 97.88 90 SER A C 1
ATOM 649 O O . SER A 1 90 ? 5.964 -0.467 8.554 1.00 97.88 90 SER A O 1
ATOM 651 N N . ALA A 1 91 ? 7.684 -1.891 8.226 1.00 97.19 91 ALA A N 1
ATOM 652 C CA . ALA A 1 91 ? 8.661 -0.890 7.813 1.00 97.19 91 ALA A CA 1
ATOM 653 C C . ALA A 1 91 ? 8.525 -0.484 6.337 1.00 97.19 91 ALA A C 1
ATOM 655 O O . ALA A 1 91 ? 9.055 0.553 5.935 1.00 97.19 91 ALA A O 1
ATOM 656 N N . LEU A 1 92 ? 7.803 -1.267 5.528 1.00 97.00 92 LEU A N 1
ATOM 657 C CA . LEU A 1 92 ? 7.652 -1.001 4.102 1.00 97.00 92 LEU A CA 1
ATOM 658 C C . LEU A 1 92 ? 6.692 0.175 3.834 1.00 97.00 92 LEU A C 1
ATOM 660 O O . LEU A 1 92 ? 5.541 0.175 4.298 1.00 97.00 92 LEU A O 1
ATOM 664 N N . PRO A 1 93 ? 7.112 1.186 3.050 1.00 95.56 93 PRO A N 1
ATOM 665 C CA . PRO A 1 93 ? 6.202 2.220 2.586 1.00 95.56 93 PRO A CA 1
ATOM 666 C C . PRO A 1 93 ? 5.247 1.636 1.541 1.00 95.56 93 PRO A C 1
ATOM 668 O O . PRO A 1 93 ? 5.670 0.994 0.585 1.00 95.56 93 PRO A O 1
ATOM 671 N N . MET A 1 94 ? 3.943 1.875 1.687 1.00 95.88 94 MET A N 1
ATOM 672 C CA . MET A 1 94 ? 2.945 1.459 0.694 1.00 95.88 94 MET A CA 1
ATOM 673 C C . MET A 1 94 ? 2.989 2.371 -0.539 1.00 95.88 94 MET A C 1
ATOM 675 O O . MET A 1 94 ? 2.130 3.229 -0.724 1.00 95.88 94 MET A O 1
ATOM 679 N N . LEU A 1 95 ? 4.016 2.184 -1.371 1.00 96.44 95 LEU A N 1
ATOM 680 C CA . LEU A 1 95 ? 4.269 2.960 -2.592 1.00 96.44 95 LEU A CA 1
ATOM 681 C C . LEU A 1 95 ? 3.299 2.642 -3.732 1.00 96.44 95 LEU A C 1
ATOM 683 O O . LEU A 1 95 ? 3.286 3.336 -4.744 1.00 96.44 95 LEU A O 1
ATOM 687 N N . VAL A 1 96 ? 2.516 1.578 -3.588 1.00 95.81 96 VAL A N 1
ATOM 688 C CA . VAL A 1 96 ? 1.417 1.214 -4.474 1.00 95.81 96 VAL A CA 1
ATOM 689 C C . VAL A 1 96 ? 0.302 0.629 -3.618 1.00 95.81 96 VAL A C 1
ATOM 691 O O . VAL A 1 96 ? 0.559 -0.203 -2.750 1.00 95.81 96 VAL A O 1
ATOM 694 N N . LEU A 1 97 ? -0.944 1.060 -3.817 1.00 95.69 97 LEU A N 1
ATOM 695 C CA . LEU A 1 97 ? -2.069 0.406 -3.149 1.00 95.69 97 LEU A CA 1
ATOM 696 C C . LEU A 1 97 ? -2.259 -1.004 -3.722 1.00 95.69 97 LEU A C 1
ATOM 698 O O . LEU A 1 97 ? -2.094 -1.194 -4.930 1.00 95.69 97 LEU A O 1
ATOM 702 N N . PRO A 1 98 ? -2.678 -1.989 -2.912 1.00 95.12 98 PRO A N 1
ATOM 703 C CA . PRO A 1 98 ? -2.913 -3.329 -3.426 1.00 95.12 98 PRO A CA 1
ATOM 704 C C . PRO A 1 98 ? -3.906 -3.318 -4.603 1.00 95.12 98 PRO A C 1
ATOM 706 O O . PRO A 1 98 ? -4.958 -2.666 -4.513 1.00 95.12 98 PRO A O 1
ATOM 709 N N . PRO A 1 99 ? -3.610 -4.006 -5.715 1.00 92.56 99 PRO A N 1
ATOM 710 C CA . PRO A 1 99 ? -4.582 -4.272 -6.766 1.00 92.56 99 PRO A CA 1
ATOM 711 C C . PRO A 1 99 ? -5.851 -4.936 -6.220 1.00 92.56 99 PRO A C 1
ATOM 713 O O . PRO A 1 99 ? -5.861 -5.540 -5.144 1.00 92.56 99 PRO A O 1
ATOM 716 N N . ASN A 1 100 ? -6.955 -4.797 -6.952 1.00 85.75 100 ASN A N 1
ATOM 717 C CA . ASN A 1 100 ? -8.219 -5.399 -6.542 1.00 85.75 100 ASN A CA 1
ATOM 718 C C . ASN A 1 100 ? -8.077 -6.920 -6.450 1.00 85.75 100 ASN A C 1
ATOM 720 O O . ASN A 1 100 ? -7.562 -7.544 -7.368 1.00 85.75 100 ASN A O 1
ATOM 724 N N . ARG A 1 101 ? -8.588 -7.496 -5.357 1.00 88.69 101 ARG A N 1
ATOM 725 C CA . ARG A 1 101 ? -8.575 -8.939 -5.059 1.00 88.69 101 ARG A CA 1
ATOM 726 C C . ARG A 1 101 ? -7.199 -9.570 -4.847 1.00 88.69 101 ARG A C 1
ATOM 728 O O . ARG A 1 101 ? -7.181 -10.738 -4.477 1.00 88.69 101 ARG A O 1
ATOM 735 N N . LEU A 1 102 ? -6.094 -8.828 -4.980 1.00 94.31 102 LEU A N 1
ATOM 736 C CA . LEU A 1 102 ? -4.780 -9.344 -4.606 1.00 94.31 102 LEU A CA 1
ATOM 737 C C . LEU A 1 102 ? -4.815 -9.776 -3.136 1.00 94.31 102 LEU A C 1
ATOM 739 O O . LEU A 1 102 ? -5.330 -9.048 -2.281 1.00 94.31 102 LEU A O 1
ATOM 743 N N . ARG A 1 103 ? -4.304 -10.971 -2.847 1.00 93.19 103 ARG A N 1
ATOM 744 C CA . ARG A 1 103 ? -4.218 -11.475 -1.481 1.00 93.19 103 ARG A CA 1
ATOM 745 C C . ARG A 1 103 ? -3.046 -10.791 -0.789 1.00 93.19 103 ARG A C 1
ATOM 747 O O . ARG A 1 103 ? -1.961 -10.716 -1.347 1.00 93.19 103 ARG A O 1
ATOM 754 N N . LEU A 1 104 ? -3.278 -10.299 0.423 1.00 96.12 104 LEU A N 1
ATOM 755 C CA . LEU A 1 104 ? -2.223 -9.759 1.271 1.00 96.12 104 LEU A CA 1
ATOM 756 C C . LEU A 1 104 ? -1.883 -10.807 2.324 1.00 96.12 104 LEU A C 1
ATOM 758 O O . LEU A 1 104 ? -2.764 -11.212 3.080 1.00 96.12 104 LEU A O 1
ATOM 762 N N . PHE A 1 105 ? -0.635 -11.259 2.351 1.00 96.31 105 PHE A N 1
ATOM 763 C CA . PHE A 1 105 ? -0.164 -12.269 3.302 1.00 96.31 105 PHE A CA 1
ATOM 764 C C . PHE A 1 105 ? 0.149 -11.663 4.666 1.00 96.31 105 PHE A C 1
ATOM 766 O O . PHE A 1 105 ? 0.024 -12.344 5.675 1.00 96.31 105 PHE A O 1
ATOM 773 N N . ASN A 1 106 ? 0.502 -10.377 4.694 1.00 97.81 106 ASN A N 1
ATOM 774 C CA . ASN A 1 106 ? 0.945 -9.688 5.897 1.00 97.81 106 ASN A CA 1
ATOM 775 C C . ASN A 1 106 ? -0.196 -8.813 6.458 1.00 97.81 106 ASN A C 1
ATOM 777 O O . ASN A 1 106 ? -0.546 -7.796 5.840 1.00 97.81 106 ASN A O 1
ATOM 781 N N . PRO A 1 107 ? -0.770 -9.134 7.635 1.00 98.12 107 PRO A N 1
ATOM 782 C CA . PRO A 1 107 ? -1.908 -8.397 8.194 1.00 98.12 107 PRO A CA 1
ATOM 783 C C . PRO A 1 107 ? -1.649 -6.906 8.408 1.00 98.12 107 PRO A C 1
ATOM 785 O O . PRO A 1 107 ? -2.536 -6.074 8.211 1.00 98.12 107 PRO A O 1
ATOM 788 N N . VAL A 1 108 ? -0.415 -6.541 8.758 1.00 98.38 108 VAL A N 1
ATOM 789 C CA . VAL A 1 108 ? -0.017 -5.141 8.942 1.00 98.38 108 VAL A CA 1
ATOM 790 C C . VAL A 1 108 ? -0.072 -4.342 7.637 1.00 98.38 108 VAL A C 1
ATOM 792 O O . VAL A 1 108 ? -0.507 -3.191 7.643 1.00 98.38 108 VAL A O 1
ATOM 795 N N . GLN A 1 109 ? 0.259 -4.958 6.497 1.00 98.06 109 GLN A N 1
ATOM 796 C CA . GLN A 1 109 ? 0.097 -4.333 5.180 1.00 98.06 109 GLN A CA 1
ATOM 797 C C . GLN A 1 109 ? -1.379 -4.258 4.782 1.00 98.06 109 GLN A C 1
ATOM 799 O O . GLN A 1 109 ? -1.808 -3.269 4.188 1.00 98.06 109 GLN A O 1
ATOM 804 N N . ALA A 1 110 ? -2.197 -5.244 5.161 1.00 97.69 110 ALA A N 1
ATOM 805 C CA . ALA A 1 110 ? -3.644 -5.161 4.974 1.00 97.69 110 ALA A CA 1
ATOM 806 C C . ALA A 1 110 ? -4.258 -4.007 5.782 1.00 97.69 110 ALA A C 1
ATOM 808 O O . ALA A 1 110 ? -5.086 -3.257 5.257 1.00 97.69 110 ALA A O 1
ATOM 809 N N . LEU A 1 111 ? -3.786 -3.786 7.011 1.00 97.62 111 LEU A N 1
ATOM 810 C CA . LEU A 1 111 ? -4.159 -2.636 7.832 1.00 97.62 111 LEU A CA 1
ATOM 811 C C . LEU A 1 111 ? -3.699 -1.315 7.205 1.00 97.62 111 LEU A C 1
ATOM 813 O O . LEU A 1 111 ? -4.476 -0.360 7.124 1.00 97.62 111 LEU A O 1
ATOM 817 N N . GLN A 1 112 ? -2.466 -1.271 6.699 1.00 97.25 112 GLN A N 1
ATOM 818 C CA . GLN A 1 112 ? -1.919 -0.119 5.986 1.00 97.25 112 GLN A CA 1
ATOM 819 C C . GLN A 1 112 ? -2.802 0.258 4.786 1.00 97.25 112 GLN A C 1
ATOM 821 O O . GLN A 1 112 ? -3.190 1.423 4.643 1.00 97.25 112 GLN A O 1
ATOM 826 N N . ALA A 1 113 ? -3.187 -0.735 3.979 1.00 96.75 113 ALA A N 1
ATOM 827 C CA . ALA A 1 113 ? -4.054 -0.566 2.818 1.00 96.75 113 ALA A CA 1
ATOM 828 C C . ALA A 1 113 ? -5.457 -0.119 3.221 1.00 96.75 113 ALA A C 1
ATOM 830 O O . ALA A 1 113 ? -6.020 0.783 2.598 1.00 96.75 113 ALA A O 1
ATOM 831 N N . PHE A 1 114 ? -6.019 -0.723 4.270 1.00 95.69 114 PHE A N 1
ATOM 832 C CA . PHE A 1 114 ? -7.333 -0.368 4.787 1.00 95.69 114 PHE A CA 1
ATOM 833 C C . PHE A 1 114 ? -7.401 1.109 5.176 1.00 95.69 114 PHE A C 1
ATOM 835 O O . PHE A 1 114 ? -8.315 1.804 4.726 1.00 95.69 114 PHE A O 1
ATOM 842 N N . VAL A 1 115 ? -6.431 1.599 5.959 1.00 95.00 115 VAL A N 1
ATOM 843 C CA . VAL A 1 115 ? -6.397 3.003 6.395 1.00 95.00 115 VAL A CA 1
ATOM 844 C C . VAL A 1 115 ? -6.205 3.940 5.204 1.00 95.00 115 VAL A C 1
ATOM 846 O O . VAL A 1 115 ? -6.943 4.914 5.071 1.00 95.00 115 VAL A O 1
ATOM 849 N N . SER A 1 116 ? -5.279 3.616 4.297 1.00 94.62 116 SER A N 1
ATOM 850 C CA . SER A 1 116 ? -5.036 4.410 3.087 1.00 94.62 116 SER A CA 1
ATOM 851 C C . SER A 1 116 ? -6.286 4.540 2.208 1.00 94.62 116 SER A C 1
ATOM 853 O O . SER A 1 116 ? -6.592 5.629 1.729 1.00 94.62 116 SER A O 1
ATOM 855 N N . ARG A 1 117 ? -7.064 3.463 2.041 1.00 93.00 117 ARG A N 1
ATOM 856 C CA . ARG A 1 117 ? -8.302 3.490 1.245 1.00 93.00 117 ARG A CA 1
ATOM 857 C C . ARG A 1 117 ? -9.410 4.336 1.863 1.00 93.00 117 ARG A C 1
ATOM 859 O O . ARG A 1 117 ? -10.263 4.815 1.119 1.00 93.00 117 ARG A O 1
ATOM 866 N N . GLN A 1 118 ? -9.414 4.554 3.183 1.00 92.06 118 GLN A N 1
ATOM 867 C CA . GLN A 1 118 ? -10.448 5.385 3.810 1.00 92.06 118 GLN A CA 1
ATOM 868 C C . GLN A 1 118 ? -10.456 6.802 3.243 1.00 92.06 118 GLN A C 1
ATOM 870 O O . GLN A 1 118 ? -11.541 7.357 3.065 1.00 92.06 118 GLN A O 1
ATOM 875 N N . LEU A 1 119 ? -9.267 7.331 2.930 1.00 91.06 119 LEU A N 1
ATOM 876 C CA . LEU A 1 119 ? -9.044 8.668 2.377 1.00 91.06 119 LEU A CA 1
ATOM 877 C C . LEU A 1 119 ? -9.553 8.818 0.937 1.00 91.06 119 LEU A C 1
ATOM 879 O O . LEU A 1 119 ? -9.848 9.929 0.517 1.00 91.06 119 LEU A O 1
ATOM 883 N N . LEU A 1 120 ? -9.714 7.712 0.205 1.00 89.56 120 LEU A N 1
ATOM 884 C CA . LEU A 1 120 ? -10.188 7.710 -1.184 1.00 89.56 120 LEU A CA 1
ATOM 885 C C . LEU A 1 120 ? -11.715 7.717 -1.312 1.00 89.56 120 LEU A C 1
ATOM 887 O O . LEU A 1 120 ? -12.247 7.697 -2.414 1.00 89.56 120 LEU A O 1
ATOM 891 N N . THR A 1 121 ? -12.440 7.660 -0.196 1.00 86.31 121 THR A N 1
ATOM 892 C CA . THR A 1 121 ? -13.902 7.556 -0.197 1.00 86.31 121 THR A CA 1
ATOM 893 C C . THR A 1 121 ? -14.513 8.792 0.487 1.00 86.31 121 THR A C 1
ATOM 895 O O . THR A 1 121 ? -13.986 9.244 1.509 1.00 86.31 121 THR A O 1
ATOM 898 N N . PRO A 1 122 ? -15.661 9.328 0.029 1.00 85.69 122 PRO A N 1
ATOM 899 C CA . PRO A 1 122 ? -16.357 10.426 0.713 1.00 85.69 122 PRO A CA 1
ATOM 900 C C . PRO A 1 122 ? -16.733 10.074 2.157 1.00 85.69 122 PRO A C 1
ATOM 902 O O . PRO A 1 122 ? -17.089 8.929 2.431 1.00 85.69 122 PRO A O 1
ATOM 905 N N . GLY A 1 123 ? -16.646 1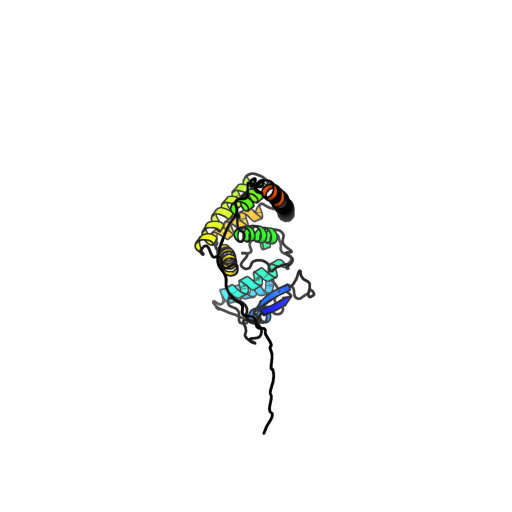1.011 3.105 1.00 87.88 123 GLY A N 1
ATOM 906 C CA . GLY A 1 123 ? -16.935 10.747 4.529 1.00 87.88 123 GLY A CA 1
ATOM 907 C C . GLY A 1 123 ? -15.821 9.997 5.278 1.00 87.88 123 GLY A C 1
ATOM 908 O O . GLY A 1 123 ? -16.089 9.255 6.228 1.00 87.88 123 GLY A O 1
ATOM 909 N N . TRP A 1 124 ? -14.570 10.157 4.835 1.00 90.69 124 TRP A N 1
ATOM 910 C CA . TRP A 1 124 ? -13.398 9.491 5.412 1.00 90.69 124 TRP A CA 1
ATOM 911 C C . TRP A 1 124 ? -13.213 9.800 6.901 1.00 90.69 124 TRP A C 1
ATOM 913 O O . TRP A 1 124 ? -12.871 8.897 7.661 1.00 90.69 124 TRP A O 1
ATOM 923 N N . SER A 1 125 ? -13.520 11.023 7.344 1.00 90.56 125 SER A N 1
ATOM 924 C CA . SER A 1 125 ? -13.344 11.465 8.735 1.00 90.56 125 SER A CA 1
ATOM 925 C C . SER A 1 125 ? -14.143 10.604 9.711 1.00 90.56 125 SER A C 1
ATOM 927 O O . SER A 1 125 ? -13.597 10.062 10.669 1.00 90.56 125 SER A O 1
ATOM 929 N N . GLN A 1 126 ? -15.421 10.364 9.409 1.00 91.88 126 GLN A N 1
ATOM 930 C CA . GLN A 1 126 ? -16.285 9.503 10.215 1.00 91.88 126 GLN A CA 1
ATOM 931 C C . GLN A 1 126 ? -15.834 8.039 10.205 1.00 91.88 126 GLN A C 1
ATOM 933 O O . GLN A 1 126 ? -16.085 7.311 11.165 1.00 91.88 126 GLN A O 1
ATOM 938 N N . ARG A 1 127 ? -15.242 7.552 9.107 1.00 91.56 127 ARG A N 1
ATOM 939 C CA . ARG A 1 127 ? -14.732 6.173 9.039 1.00 91.56 127 ARG A CA 1
ATOM 940 C C . ARG A 1 127 ? -13.449 6.010 9.841 1.00 91.56 127 ARG A C 1
ATOM 942 O O . ARG A 1 127 ? -13.329 5.030 10.568 1.00 91.56 127 ARG A O 1
ATOM 949 N N . ILE A 1 128 ? -12.556 6.992 9.778 1.00 94.00 128 ILE A N 1
ATOM 950 C CA . ILE A 1 128 ? -11.341 7.027 10.590 1.00 94.00 128 ILE A CA 1
ATOM 951 C C . ILE A 1 128 ? -11.684 7.133 12.076 1.00 94.00 128 ILE A C 1
ATOM 953 O O . ILE A 1 128 ? -11.167 6.338 12.848 1.00 94.00 128 ILE A O 1
ATOM 957 N N . ALA A 1 129 ? -12.624 7.995 12.476 1.00 93.38 129 ALA A N 1
ATOM 958 C CA . ALA A 1 129 ? -13.080 8.072 13.869 1.00 93.38 129 ALA A CA 1
ATOM 959 C C . ALA A 1 129 ? -13.672 6.738 14.369 1.00 93.38 129 ALA A C 1
ATOM 961 O O . ALA A 1 129 ? -13.406 6.296 15.485 1.00 93.38 129 ALA A O 1
ATOM 962 N N . ARG A 1 130 ? -14.441 6.043 13.519 1.00 92.88 130 ARG A N 1
ATOM 963 C CA . ARG A 1 130 ? -14.963 4.702 13.831 1.00 92.88 130 ARG A CA 1
ATOM 964 C C . ARG A 1 130 ? -13.862 3.658 13.976 1.00 92.88 130 ARG A C 1
ATOM 966 O O . ARG A 1 130 ? -14.020 2.758 14.796 1.00 92.88 130 ARG A O 1
ATOM 973 N N . PHE A 1 131 ? -12.807 3.747 13.171 1.00 94.56 131 PHE A N 1
ATOM 974 C CA . PHE A 1 131 ? -11.651 2.864 13.264 1.00 94.56 131 PHE A CA 1
ATOM 975 C C . PHE A 1 131 ? -10.803 3.167 14.508 1.00 94.56 131 PHE A C 1
ATOM 977 O O . PHE A 1 131 ? -10.465 2.238 15.232 1.00 94.56 131 PHE A O 1
ATOM 984 N N . ASP A 1 132 ? -10.549 4.441 14.816 1.00 95.81 132 ASP A N 1
ATOM 985 C CA . ASP A 1 132 ? -9.844 4.882 16.029 1.00 95.81 132 ASP A CA 1
ATOM 986 C C . ASP A 1 132 ? -10.506 4.321 17.300 1.00 95.81 132 ASP A C 1
ATOM 988 O O . ASP A 1 132 ? -9.840 3.765 18.172 1.00 95.81 132 ASP A O 1
ATOM 992 N N . ALA A 1 133 ? -11.842 4.327 17.347 1.00 95.19 133 ALA A N 1
ATOM 993 C CA . ALA A 1 133 ? -12.614 3.744 18.443 1.00 95.19 133 ALA A CA 1
ATOM 994 C C . ALA A 1 133 ? -12.485 2.208 18.580 1.00 95.19 133 ALA A C 1
ATOM 996 O O . ALA A 1 133 ? -12.870 1.656 19.611 1.00 95.19 133 ALA A O 1
ATOM 997 N N . LEU A 1 134 ? -11.986 1.493 17.563 1.00 95.81 134 LEU A N 1
ATOM 998 C CA . LEU A 1 134 ? -11.742 0.045 17.631 1.00 95.81 134 LEU A CA 1
ATOM 999 C C . LEU A 1 134 ? -10.367 -0.304 18.212 1.00 95.81 134 LEU A C 1
ATOM 1001 O O . LEU A 1 134 ? -10.185 -1.454 18.628 1.00 95.81 134 LEU A O 1
ATOM 1005 N N . LEU A 1 135 ? -9.428 0.649 18.230 1.00 96.81 135 LEU A N 1
ATOM 1006 C CA . LEU A 1 135 ? -8.043 0.420 18.631 1.00 96.81 135 LEU A CA 1
ATOM 1007 C C . LEU A 1 135 ? -7.915 0.113 20.137 1.00 96.81 135 LEU A C 1
ATOM 1009 O O . LEU A 1 135 ? -8.589 0.749 20.962 1.00 96.81 135 LEU A O 1
ATOM 1013 N N . PRO A 1 136 ? -7.034 -0.837 20.510 1.00 93.75 136 PRO A N 1
ATOM 1014 C CA . PRO A 1 136 ? -6.883 -1.285 21.888 1.00 93.75 136 PRO A CA 1
ATOM 1015 C C . PRO A 1 136 ? -6.096 -0.278 22.734 1.00 93.75 136 PRO A C 1
ATOM 1017 O O . PRO A 1 136 ? -4.936 0.022 22.469 1.00 93.75 136 PRO A O 1
ATOM 1020 N N . GLY A 1 137 ? -6.710 0.212 23.810 1.00 95.19 137 GLY A N 1
ATOM 1021 C CA . GLY A 1 137 ? -6.035 1.070 24.784 1.00 95.19 137 GLY A CA 1
ATOM 1022 C C . GLY A 1 137 ? -5.731 2.497 24.300 1.00 95.19 137 GLY A C 1
ATOM 1023 O O . GLY A 1 137 ? -5.836 2.850 23.126 1.00 95.19 137 GLY A O 1
ATOM 1024 N N . LYS A 1 138 ? -5.374 3.366 25.252 1.00 96.56 138 LYS A N 1
ATOM 1025 C CA . LYS A 1 138 ? -5.023 4.773 24.982 1.00 96.56 138 LYS A CA 1
ATOM 1026 C C . LYS A 1 138 ? -3.693 4.937 24.216 1.00 96.56 138 LYS A C 1
ATOM 1028 O O . LYS A 1 138 ? -3.668 5.774 23.314 1.00 96.56 138 LYS A O 1
ATOM 1033 N N . PRO A 1 139 ? -2.617 4.171 24.508 1.00 97.75 139 PRO A N 1
ATOM 1034 C CA . PRO A 1 139 ? -1.332 4.351 23.827 1.00 97.75 139 PRO A CA 1
ATOM 1035 C C . PRO A 1 139 ? -1.402 4.108 22.314 1.00 97.75 139 PRO A C 1
ATOM 1037 O O . PRO A 1 139 ? -0.934 4.939 21.538 1.00 97.75 139 PRO A O 1
ATOM 1040 N N . VAL A 1 140 ? -2.056 3.022 21.887 1.00 98.00 140 VAL A N 1
ATOM 1041 C CA . VAL A 1 140 ? -2.195 2.665 20.465 1.00 98.00 140 VAL A CA 1
ATOM 1042 C C . VAL A 1 140 ? -3.040 3.695 19.715 1.00 98.00 140 VAL A C 1
ATOM 1044 O O . VAL A 1 140 ? -2.662 4.113 18.622 1.00 98.00 140 VAL A O 1
ATOM 1047 N N . ARG A 1 141 ? -4.143 4.170 20.316 1.00 98.06 141 ARG A N 1
ATOM 1048 C CA . ARG A 1 141 ? -4.957 5.266 19.755 1.00 98.06 141 ARG A CA 1
ATOM 1049 C C . ARG A 1 141 ? -4.140 6.533 19.543 1.00 98.06 141 ARG A C 1
ATOM 1051 O O . ARG A 1 141 ? -4.155 7.101 18.457 1.00 98.06 141 ARG A O 1
ATOM 1058 N N . ARG A 1 142 ? -3.360 6.947 20.546 1.00 98.25 142 ARG A N 1
ATOM 1059 C CA . ARG A 1 142 ? -2.491 8.124 20.426 1.00 98.25 142 ARG A CA 1
ATOM 1060 C C . ARG A 1 142 ? -1.470 7.953 19.299 1.00 98.25 142 ARG A C 1
ATOM 1062 O O . ARG A 1 142 ? -1.297 8.867 18.498 1.00 98.25 142 ARG A O 1
ATOM 1069 N N . ALA A 1 143 ? -0.824 6.790 19.207 1.00 98.38 143 ALA A N 1
ATOM 1070 C CA . ALA A 1 143 ? 0.130 6.505 18.137 1.00 98.38 143 ALA A CA 1
ATOM 1071 C C . ALA A 1 143 ? -0.532 6.548 16.747 1.00 98.38 143 ALA A C 1
ATOM 1073 O O . ALA A 1 143 ? 0.017 7.154 15.824 1.00 98.38 143 ALA A O 1
ATOM 1074 N N . PHE A 1 144 ? -1.738 5.989 16.612 1.00 98.44 144 PHE A N 1
ATOM 1075 C CA . PHE A 1 144 ? -2.525 6.069 15.383 1.00 98.44 144 PHE A CA 1
ATOM 1076 C C . PHE A 1 144 ? -2.868 7.511 15.006 1.00 98.44 144 PHE A C 1
ATOM 1078 O O . PHE A 1 144 ? -2.661 7.905 13.861 1.00 98.44 144 PHE A O 1
ATOM 1085 N N . GLN A 1 145 ? -3.343 8.314 15.959 1.00 98.06 145 GLN A N 1
ATOM 1086 C CA . GLN A 1 145 ? -3.673 9.722 15.736 1.00 98.06 145 GLN A CA 1
ATOM 1087 C C . GLN A 1 145 ? -2.440 10.514 15.290 1.00 98.06 145 GLN A C 1
ATOM 1089 O O . GLN A 1 145 ? -2.510 11.260 14.318 1.00 98.06 145 GLN A O 1
ATOM 1094 N N . MET A 1 146 ? -1.282 10.299 15.923 1.00 98.31 146 MET A N 1
ATOM 1095 C CA . MET A 1 146 ? -0.020 10.923 15.507 1.00 98.31 146 MET A CA 1
ATOM 1096 C C . MET A 1 146 ? 0.380 10.542 14.078 1.00 98.31 146 MET A C 1
ATOM 1098 O O . MET A 1 146 ? 0.840 11.392 13.318 1.00 98.31 146 MET A O 1
ATOM 1102 N N . PHE A 1 147 ? 0.205 9.275 13.700 1.00 98.25 147 PHE A N 1
ATOM 1103 C CA . PHE A 1 147 ? 0.400 8.830 12.323 1.00 98.25 147 PHE A CA 1
ATOM 1104 C C . PHE A 1 147 ? -0.589 9.500 11.365 1.00 98.25 147 PHE A C 1
ATOM 1106 O O . PHE A 1 147 ? -0.183 10.033 10.333 1.00 98.25 147 PHE A O 1
ATOM 1113 N N . PHE A 1 148 ? -1.874 9.516 11.707 1.00 97.00 148 PHE A N 1
ATOM 1114 C CA . PHE A 1 148 ? -2.912 10.049 10.838 1.00 97.00 148 PHE A CA 1
ATOM 1115 C C . PHE A 1 148 ? -2.763 11.563 10.628 1.00 97.00 148 PHE A C 1
ATOM 1117 O O . PHE A 1 148 ? -2.895 12.039 9.502 1.00 97.00 148 PHE A O 1
ATOM 1124 N N . HIS A 1 149 ? -2.392 12.307 11.673 1.00 96.81 149 HIS A N 1
ATOM 1125 C CA . HIS A 1 149 ? -2.071 13.733 11.585 1.00 96.81 149 HIS A CA 1
ATOM 1126 C C . HIS A 1 149 ? -0.799 14.025 10.781 1.00 96.81 149 HIS A C 1
ATOM 1128 O O . HIS A 1 149 ? -0.690 15.109 10.218 1.00 96.81 149 HIS A O 1
ATOM 1134 N N . ALA A 1 150 ? 0.139 13.079 10.677 1.00 97.19 150 ALA A N 1
ATOM 1135 C CA . ALA A 1 150 ? 1.273 13.204 9.763 1.00 97.19 150 ALA A CA 1
ATOM 1136 C C . ALA A 1 150 ? 0.877 12.903 8.304 1.00 97.19 150 ALA A C 1
ATOM 1138 O O . ALA A 1 150 ? 1.386 13.543 7.387 1.00 97.19 150 ALA A O 1
ATOM 1139 N N . LEU A 1 151 ? -0.019 11.932 8.084 1.00 96.00 151 LEU A N 1
ATOM 1140 C CA . LEU A 1 151 ? -0.436 11.483 6.752 1.00 96.00 151 LEU A CA 1
ATOM 1141 C C . LEU A 1 151 ? -1.394 12.465 6.068 1.00 96.00 151 LEU A C 1
ATOM 1143 O O . LEU A 1 151 ? -1.207 12.791 4.899 1.00 96.00 151 LEU A O 1
ATOM 1147 N N . LEU A 1 152 ? -2.437 12.905 6.775 1.00 94.31 152 LEU A N 1
ATOM 1148 C CA . LEU A 1 152 ? -3.548 13.647 6.180 1.00 94.31 152 LEU A CA 1
ATOM 1149 C C . LEU A 1 152 ? -3.111 14.943 5.469 1.00 94.31 152 LEU A C 1
ATOM 1151 O O . LEU A 1 152 ? -3.548 15.131 4.333 1.00 94.31 152 LEU A O 1
ATOM 1155 N N . PRO A 1 153 ? -2.251 15.808 6.049 1.00 93.56 153 PRO A N 1
ATOM 1156 C CA . PRO A 1 153 ? -1.815 17.029 5.373 1.00 93.56 153 PRO A CA 1
ATOM 1157 C C . PRO A 1 153 ? -1.142 16.742 4.030 1.00 93.56 153 PRO A C 1
ATOM 1159 O O . PRO A 1 153 ? -1.476 17.382 3.043 1.00 93.56 153 PRO A O 1
ATOM 1162 N N . ARG A 1 154 ? -0.293 15.708 3.960 1.00 93.69 154 ARG A N 1
ATOM 1163 C CA . ARG A 1 154 ? 0.405 15.306 2.727 1.00 93.69 154 ARG A CA 1
ATOM 1164 C C . ARG A 1 154 ? -0.557 14.876 1.620 1.00 93.69 154 ARG A C 1
ATOM 1166 O O . ARG A 1 154 ? -0.330 15.166 0.454 1.00 93.69 154 ARG A O 1
ATOM 1173 N N . VAL A 1 155 ? -1.647 14.199 1.983 1.00 91.62 155 VAL A N 1
ATOM 1174 C CA . VAL A 1 155 ? -2.683 13.794 1.018 1.00 91.62 155 VAL A CA 1
ATOM 1175 C C . VAL A 1 155 ? -3.502 14.997 0.543 1.00 91.62 155 VAL A C 1
ATOM 1177 O O . VAL A 1 155 ? -3.902 15.038 -0.615 1.00 91.62 155 VAL A O 1
ATOM 1180 N N . LEU A 1 156 ? -3.746 15.981 1.414 1.00 89.12 156 LEU A N 1
ATOM 1181 C CA . LEU A 1 156 ? -4.478 17.203 1.063 1.00 89.12 156 LEU A CA 1
ATOM 1182 C C . LEU A 1 156 ? -3.637 18.183 0.228 1.00 89.12 156 LEU A C 1
ATOM 1184 O O . LEU A 1 156 ? -4.191 18.841 -0.648 1.00 89.12 156 LEU A O 1
ATOM 1188 N N . GLU A 1 157 ? -2.324 18.256 0.470 1.00 87.19 157 GLU A N 1
ATOM 1189 C CA . GLU A 1 157 ? -1.360 19.077 -0.284 1.00 87.19 157 GLU A CA 1
ATOM 1190 C C . GLU A 1 157 ? -1.315 18.707 -1.774 1.00 87.19 157 GLU A C 1
ATOM 1192 O O . GLU A 1 157 ? -1.140 19.581 -2.617 1.00 87.19 157 GLU A O 1
ATOM 1197 N N . ALA A 1 158 ? -1.554 17.438 -2.119 1.00 79.31 158 ALA A N 1
ATOM 1198 C CA . ALA A 1 158 ? -1.649 16.983 -3.509 1.00 79.31 158 ALA A CA 1
ATOM 1199 C C . ALA A 1 158 ? -2.899 17.504 -4.259 1.00 79.31 158 ALA A C 1
ATOM 1201 O O . ALA A 1 158 ? -3.062 17.238 -5.450 1.00 79.31 158 ALA A O 1
ATOM 1202 N N . GLY A 1 159 ? -3.775 18.248 -3.574 1.00 66.75 159 GLY A N 1
ATOM 1203 C CA . GLY A 1 159 ? -5.001 18.824 -4.112 1.00 66.75 159 GLY A CA 1
ATOM 1204 C C . GLY A 1 159 ? -6.196 17.877 -4.006 1.00 66.75 159 GLY A C 1
ATOM 1205 O O . GLY A 1 159 ? -6.098 16.668 -4.225 1.00 66.75 159 GLY A O 1
ATOM 1206 N N . ARG A 1 160 ? -7.374 18.431 -3.683 1.00 69.38 160 ARG A N 1
ATOM 1207 C CA . ARG A 1 160 ? -8.631 17.690 -3.855 1.00 69.38 160 ARG A CA 1
ATOM 1208 C C . ARG A 1 160 ? -8.872 17.534 -5.348 1.00 69.38 160 ARG A C 1
ATOM 1210 O O . ARG A 1 160 ? -8.950 18.518 -6.072 1.00 69.38 160 ARG A O 1
ATOM 1217 N N . THR A 1 161 ? -8.965 16.293 -5.791 1.00 73.19 161 THR A N 1
ATOM 1218 C CA . THR A 1 161 ? -9.181 15.944 -7.188 1.00 73.19 161 THR A CA 1
ATOM 1219 C C . THR A 1 161 ? -10.353 14.986 -7.275 1.00 73.19 161 THR A C 1
ATOM 1221 O O . THR A 1 161 ? -10.450 14.046 -6.484 1.00 73.19 161 THR A O 1
ATOM 1224 N N . ASP A 1 162 ? -11.230 15.228 -8.243 1.00 75.06 162 ASP A N 1
ATOM 1225 C CA . ASP A 1 162 ? -12.314 14.306 -8.571 1.00 75.06 162 ASP A CA 1
ATOM 1226 C C . ASP A 1 162 ? -11.811 13.125 -9.418 1.00 75.06 162 ASP A C 1
ATOM 1228 O O . ASP A 1 162 ? -12.542 12.159 -9.627 1.00 75.06 162 ASP A O 1
ATOM 1232 N N . GLU A 1 163 ? -10.549 13.159 -9.872 1.00 86.19 163 GLU A N 1
ATOM 1233 C CA . GLU A 1 163 ? -9.932 12.077 -10.630 1.00 86.19 163 GLU A CA 1
ATOM 1234 C C . GLU A 1 163 ? -9.465 10.954 -9.679 1.00 86.19 163 GLU A C 1
ATOM 1236 O O . GLU A 1 163 ? -8.490 11.129 -8.933 1.00 86.19 163 GLU A O 1
ATOM 1241 N N . PRO A 1 164 ? -10.082 9.754 -9.716 1.00 86.06 164 PRO A N 1
ATOM 1242 C CA . PRO A 1 164 ? -9.789 8.695 -8.748 1.00 86.06 164 PRO A CA 1
ATOM 1243 C C . PRO A 1 164 ? -8.326 8.236 -8.765 1.00 86.06 164 PRO A C 1
ATOM 1245 O O . PRO A 1 164 ? -7.780 7.830 -7.736 1.00 86.06 164 PRO A O 1
ATOM 1248 N N . MET A 1 165 ? -7.681 8.300 -9.934 1.00 87.31 165 MET A N 1
ATOM 1249 C CA . MET A 1 165 ? -6.287 7.894 -10.101 1.00 87.31 165 MET A CA 1
ATOM 1250 C C . MET A 1 165 ? -5.321 8.876 -9.433 1.00 87.31 165 MET A C 1
ATOM 1252 O O . MET A 1 165 ? -4.415 8.446 -8.719 1.00 87.31 165 MET A O 1
ATOM 1256 N N . ARG A 1 166 ? -5.538 10.188 -9.588 1.00 87.94 166 ARG A N 1
ATOM 1257 C CA . ARG A 1 166 ? -4.717 11.202 -8.911 1.00 87.94 166 ARG A CA 1
ATOM 1258 C C . ARG A 1 166 ? -4.882 11.140 -7.399 1.00 87.94 166 ARG A C 1
ATOM 1260 O O . ARG A 1 166 ? -3.884 11.171 -6.687 1.00 87.94 166 ARG A O 1
ATOM 1267 N N . ALA A 1 167 ? -6.110 10.957 -6.908 1.00 89.44 167 ALA A N 1
ATOM 1268 C CA . ALA A 1 167 ? -6.361 10.775 -5.477 1.00 89.44 167 ALA A CA 1
ATOM 1269 C C . ALA A 1 167 ? -5.608 9.553 -4.921 1.00 89.44 167 ALA A C 1
ATOM 1271 O O . ALA A 1 167 ? -5.047 9.591 -3.825 1.00 89.44 167 ALA A O 1
ATOM 1272 N N . ARG A 1 168 ? -5.548 8.466 -5.698 1.00 91.81 168 ARG A N 1
ATOM 1273 C CA . ARG A 1 168 ? -4.751 7.286 -5.359 1.00 91.81 168 ARG A CA 1
ATOM 1274 C C . ARG A 1 168 ? -3.253 7.589 -5.307 1.00 91.81 168 ARG A C 1
ATOM 1276 O O . ARG A 1 168 ? -2.618 7.197 -4.330 1.00 91.81 168 ARG A O 1
ATOM 1283 N N . TRP A 1 169 ? -2.696 8.269 -6.309 1.00 91.44 169 TRP A N 1
ATOM 1284 C CA . TRP A 1 169 ? -1.273 8.630 -6.313 1.00 91.44 169 TRP A CA 1
ATOM 1285 C C . TRP A 1 169 ? -0.911 9.554 -5.152 1.00 91.44 169 TRP A C 1
ATOM 1287 O O . TRP A 1 169 ? 0.071 9.282 -4.479 1.00 91.44 169 TRP A O 1
ATOM 1297 N N . ALA A 1 170 ? -1.759 10.527 -4.809 1.00 92.69 170 ALA A N 1
ATOM 1298 C CA . ALA A 1 170 ? -1.562 11.381 -3.636 1.00 92.69 170 ALA A CA 1
ATOM 1299 C C . ALA A 1 170 ? -1.384 10.576 -2.334 1.00 92.69 170 ALA A C 1
ATOM 1301 O O . ALA A 1 170 ? -0.515 10.871 -1.513 1.00 92.69 170 ALA A O 1
ATOM 1302 N N . VAL A 1 171 ? -2.186 9.521 -2.145 1.00 94.06 171 VAL A N 1
ATOM 1303 C CA . VAL A 1 171 ? -2.063 8.628 -0.982 1.00 94.06 171 VAL A CA 1
ATOM 1304 C C . VAL A 1 171 ? -0.785 7.785 -1.042 1.00 94.06 171 VAL A C 1
ATOM 1306 O O . VAL A 1 171 ? -0.142 7.592 -0.010 1.00 94.06 171 VAL A O 1
ATOM 1309 N N . GLU A 1 172 ? -0.421 7.272 -2.219 1.00 94.88 172 GLU A N 1
ATOM 1310 C CA . GLU A 1 172 ? 0.816 6.502 -2.434 1.00 94.88 172 GLU A CA 1
ATOM 1311 C C . GLU A 1 172 ? 2.074 7.372 -2.221 1.00 94.88 172 GLU A C 1
ATOM 1313 O O . GLU A 1 172 ? 3.034 6.927 -1.594 1.00 94.88 172 GLU A O 1
ATOM 1318 N N . ASP A 1 173 ? 2.058 8.633 -2.654 1.00 93.44 173 ASP A N 1
ATOM 1319 C CA . ASP A 1 173 ? 3.169 9.574 -2.499 1.00 93.44 173 ASP A CA 1
ATOM 1320 C C . ASP A 1 173 ? 3.309 10.062 -1.057 1.00 93.44 173 ASP A C 1
ATOM 1322 O O . ASP A 1 173 ? 4.419 10.117 -0.526 1.00 93.44 173 ASP A O 1
ATOM 1326 N N . ALA A 1 174 ? 2.198 10.299 -0.352 1.00 94.88 174 ALA A N 1
ATOM 1327 C CA . ALA A 1 174 ? 2.227 10.626 1.073 1.00 94.88 174 ALA A CA 1
ATOM 1328 C C . ALA A 1 174 ? 2.914 9.531 1.917 1.00 94.88 174 ALA A C 1
ATOM 1330 O O . ALA A 1 174 ? 3.526 9.830 2.945 1.00 94.88 174 ALA A O 1
ATOM 1331 N N . ARG A 1 175 ? 2.873 8.265 1.472 1.00 95.00 175 ARG A N 1
ATOM 1332 C CA . ARG A 1 175 ? 3.571 7.136 2.116 1.00 95.00 175 ARG A CA 1
ATOM 1333 C C . ARG A 1 175 ? 5.088 7.158 1.922 1.00 95.00 175 ARG A C 1
ATOM 1335 O O . ARG A 1 175 ? 5.774 6.454 2.653 1.00 95.00 175 ARG A O 1
ATOM 1342 N N . ARG A 1 176 ? 5.623 7.964 1.000 1.00 94.31 176 ARG A N 1
ATOM 1343 C CA . ARG A 1 176 ? 7.074 8.185 0.856 1.00 94.31 176 ARG A CA 1
ATOM 1344 C C . ARG A 1 176 ? 7.636 9.095 1.945 1.00 94.31 176 ARG A C 1
ATOM 1346 O O . ARG A 1 176 ? 8.838 9.089 2.180 1.00 94.31 176 ARG A O 1
ATOM 1353 N N . ASN A 1 177 ? 6.790 9.891 2.601 1.00 96.50 177 ASN A N 1
ATOM 1354 C CA . ASN A 1 177 ? 7.252 10.885 3.558 1.00 96.50 177 ASN A CA 1
ATOM 1355 C C . ASN A 1 177 ? 7.892 10.216 4.802 1.00 96.50 177 ASN A C 1
ATOM 1357 O O . ASN A 1 177 ? 7.220 9.431 5.483 1.00 96.50 177 ASN A O 1
ATOM 1361 N N . PRO A 1 178 ? 9.146 10.560 5.166 1.00 96.69 178 PRO A N 1
ATOM 1362 C CA . PRO A 1 178 ? 9.842 9.922 6.286 1.00 96.69 178 PRO A CA 1
ATOM 1363 C C . PRO A 1 178 ? 9.131 10.066 7.635 1.00 96.69 178 PRO A C 1
ATOM 1365 O O . PRO A 1 178 ? 9.136 9.134 8.438 1.00 96.69 178 PRO A O 1
ATOM 1368 N N . LEU A 1 179 ? 8.473 11.203 7.896 1.00 97.69 179 LEU A N 1
ATOM 1369 C CA . LEU A 1 179 ? 7.723 11.405 9.136 1.00 97.69 179 LEU A CA 1
ATOM 1370 C C . LEU A 1 179 ? 6.472 10.521 9.175 1.00 97.69 179 LEU A C 1
ATOM 1372 O O . LEU A 1 179 ? 6.195 9.910 10.209 1.00 97.69 179 LEU A O 1
ATOM 1376 N N . VAL A 1 180 ? 5.746 10.412 8.058 1.00 98.06 180 VAL A N 1
ATOM 1377 C CA . VAL A 1 180 ? 4.593 9.505 7.932 1.00 98.06 180 VAL A CA 1
ATOM 1378 C C . VAL A 1 180 ? 5.021 8.073 8.225 1.00 98.06 180 VAL A C 1
ATOM 1380 O O . VAL A 1 180 ? 4.379 7.406 9.037 1.00 98.06 180 VAL A O 1
ATOM 1383 N N . MET A 1 181 ? 6.130 7.624 7.633 1.00 98.12 181 MET A N 1
ATOM 1384 C CA . MET A 1 181 ? 6.643 6.273 7.853 1.00 98.12 181 MET A CA 1
ATOM 1385 C C . MET A 1 181 ? 7.146 6.057 9.276 1.00 98.12 181 MET A C 1
ATOM 1387 O O . MET A 1 181 ? 6.774 5.066 9.894 1.00 98.12 181 MET A O 1
ATOM 1391 N N . LYS A 1 182 ? 7.876 7.010 9.865 1.00 98.38 182 LYS A N 1
ATOM 1392 C CA . LYS A 1 182 ? 8.301 6.935 11.272 1.00 98.38 182 LYS A CA 1
ATOM 1393 C C . LYS A 1 182 ? 7.111 6.747 12.216 1.00 98.38 182 LYS A C 1
ATOM 1395 O O . LYS A 1 182 ? 7.163 5.916 13.121 1.00 98.38 182 LYS A O 1
ATOM 1400 N N . ARG A 1 183 ? 6.029 7.512 12.022 1.00 98.50 183 ARG A N 1
ATOM 1401 C CA . ARG A 1 183 ? 4.822 7.414 12.860 1.00 98.50 183 ARG A CA 1
ATOM 1402 C C . ARG A 1 183 ? 4.015 6.150 12.571 1.00 98.50 183 ARG A C 1
ATOM 1404 O O . ARG A 1 183 ? 3.527 5.535 13.514 1.00 98.50 183 ARG A O 1
ATOM 1411 N N . TRP A 1 184 ? 3.908 5.750 11.303 1.00 98.50 184 TRP A N 1
ATOM 1412 C CA . TRP A 1 184 ? 3.279 4.492 10.905 1.00 98.50 184 TRP A CA 1
ATOM 1413 C C . TRP A 1 184 ? 3.971 3.299 11.559 1.00 98.50 184 TRP A C 1
ATOM 1415 O O . TRP A 1 184 ? 3.307 2.528 12.239 1.00 98.50 184 TRP A O 1
ATOM 1425 N N . THR A 1 185 ? 5.291 3.179 11.413 1.00 98.38 185 THR A N 1
ATOM 1426 C CA . THR A 1 185 ? 6.068 2.068 11.967 1.00 98.38 185 THR A CA 1
ATOM 1427 C C . THR A 1 185 ? 5.963 2.030 13.489 1.00 98.38 185 THR A C 1
ATOM 1429 O O . THR A 1 185 ? 5.758 0.962 14.056 1.00 98.38 185 THR A O 1
ATOM 1432 N N . ALA A 1 186 ? 6.011 3.188 14.161 1.00 98.25 186 ALA A N 1
ATOM 1433 C CA . ALA A 1 186 ? 5.805 3.263 15.607 1.00 98.25 186 ALA A CA 1
ATOM 1434 C C . ALA A 1 186 ? 4.419 2.745 16.028 1.00 98.25 186 ALA A C 1
ATOM 1436 O O . ALA A 1 186 ? 4.326 1.956 16.959 1.00 98.25 186 ALA A O 1
ATOM 1437 N N . PHE A 1 187 ? 3.351 3.139 15.328 1.00 98.62 187 PHE A N 1
ATOM 1438 C CA . PHE A 1 187 ? 1.999 2.632 15.575 1.00 98.62 187 PHE A CA 1
ATOM 1439 C C . PHE A 1 187 ? 1.872 1.131 15.268 1.00 98.62 187 PHE A C 1
ATOM 1441 O O . PHE A 1 187 ? 1.364 0.369 16.087 1.00 98.62 187 PHE A O 1
ATOM 1448 N N . ALA A 1 188 ? 2.349 0.697 14.103 1.00 98.19 188 ALA A N 1
ATOM 1449 C CA . ALA A 1 188 ? 2.216 -0.670 13.618 1.00 98.19 188 ALA A CA 1
ATOM 1450 C C . ALA A 1 188 ? 2.962 -1.683 14.501 1.00 98.19 188 ALA A C 1
ATOM 1452 O O . ALA A 1 188 ? 2.467 -2.786 14.718 1.00 98.19 188 ALA A O 1
ATOM 1453 N N . ARG A 1 189 ? 4.114 -1.297 15.062 1.00 97.88 189 ARG A N 1
ATOM 1454 C CA . ARG A 1 189 ? 4.901 -2.131 15.985 1.00 97.88 189 ARG A CA 1
ATOM 1455 C C . ARG A 1 189 ? 4.270 -2.294 17.371 1.00 97.88 189 ARG A C 1
ATOM 1457 O O . ARG A 1 189 ? 4.684 -3.175 18.111 1.00 97.88 189 ARG A O 1
ATOM 1464 N N . MET A 1 190 ? 3.264 -1.490 17.723 1.00 98.25 190 MET A N 1
ATOM 1465 C CA . MET A 1 190 ? 2.479 -1.690 18.953 1.00 98.25 190 MET A CA 1
ATOM 1466 C C . MET A 1 190 ? 1.379 -2.747 18.797 1.00 98.25 190 MET A C 1
ATOM 1468 O O . MET A 1 190 ? 0.701 -3.064 19.772 1.00 98.25 190 MET A O 1
ATOM 1472 N N . LEU A 1 191 ? 1.161 -3.238 17.576 1.00 98.19 191 LEU A N 1
ATOM 1473 C CA . LEU A 1 191 ? 0.174 -4.258 17.258 1.00 98.19 191 LEU A CA 1
ATOM 1474 C C . LEU A 1 191 ? 0.875 -5.568 16.905 1.00 98.19 191 LEU A C 1
ATOM 1476 O O . LEU A 1 191 ? 1.939 -5.556 16.292 1.00 98.19 191 LEU A O 1
ATOM 1480 N N . THR A 1 192 ? 0.250 -6.693 17.234 1.00 98.12 192 THR A N 1
ATOM 1481 C CA . THR A 1 192 ? 0.635 -8.013 16.716 1.00 98.12 192 THR A CA 1
ATOM 1482 C C . THR A 1 192 ? -0.072 -8.309 15.385 1.00 98.12 192 THR A C 1
ATOM 1484 O O . THR A 1 192 ? -1.092 -7.675 15.082 1.00 98.12 192 THR A O 1
ATOM 1487 N N . PRO A 1 193 ? 0.393 -9.301 14.598 1.00 98.12 193 PRO A N 1
ATOM 1488 C CA . PRO A 1 193 ? -0.319 -9.754 13.401 1.00 98.12 193 PRO A CA 1
ATOM 1489 C C . PRO A 1 193 ? -1.794 -10.083 13.664 1.00 98.12 193 PRO A C 1
ATOM 1491 O O . PRO A 1 193 ? -2.667 -9.559 12.975 1.00 98.12 193 PRO A O 1
ATOM 1494 N N . THR A 1 194 ? -2.083 -10.849 14.721 1.00 97.88 194 THR A N 1
ATOM 1495 C CA . THR A 1 194 ? -3.452 -11.220 15.119 1.00 97.88 194 THR A CA 1
ATOM 1496 C C . THR A 1 194 ? -4.304 -9.995 15.449 1.00 97.88 194 THR A C 1
ATOM 1498 O O . THR A 1 194 ? -5.440 -9.885 15.000 1.00 97.88 194 THR A O 1
ATOM 1501 N N . GLN A 1 195 ? -3.749 -9.007 16.160 1.00 97.88 195 GLN A N 1
ATOM 1502 C CA . GLN A 1 195 ? -4.476 -7.767 16.449 1.00 97.88 195 GLN A CA 1
ATOM 1503 C C . GLN A 1 195 ? -4.797 -6.974 15.174 1.00 97.88 195 GLN A C 1
ATOM 1505 O O . GLN A 1 195 ? -5.865 -6.364 15.087 1.00 97.88 195 GLN A O 1
ATOM 1510 N N . CYS A 1 196 ? -3.909 -6.974 14.173 1.00 98.06 196 CYS A N 1
ATOM 1511 C CA . CYS A 1 196 ? -4.205 -6.370 12.874 1.00 98.06 196 CYS A CA 1
ATOM 1512 C C . CYS A 1 196 ? -5.379 -7.078 12.176 1.00 98.06 196 CYS A C 1
ATOM 1514 O O . CYS A 1 196 ? -6.277 -6.398 11.672 1.00 98.06 196 CYS A O 1
ATOM 1516 N N . GLU A 1 197 ? -5.407 -8.412 12.173 1.00 97.06 197 GLU A N 1
ATOM 1517 C CA . GLU A 1 197 ? -6.500 -9.206 11.588 1.00 97.06 197 GLU A CA 1
ATOM 1518 C C . GLU A 1 197 ? -7.838 -8.966 12.298 1.00 97.06 197 GLU A C 1
ATOM 1520 O O . GLU A 1 197 ? -8.859 -8.724 11.642 1.00 97.06 197 GLU A O 1
ATOM 1525 N N . ASP A 1 198 ? -7.836 -8.943 13.631 1.00 96.75 198 ASP A N 1
ATOM 1526 C CA . ASP A 1 198 ? -9.027 -8.680 14.440 1.00 96.75 198 ASP A CA 1
ATOM 1527 C C . ASP A 1 198 ? -9.595 -7.281 14.180 1.00 96.75 198 ASP A C 1
ATOM 1529 O O . ASP A 1 198 ? -10.809 -7.099 14.019 1.00 96.75 198 ASP A O 1
ATOM 1533 N N . LEU A 1 199 ? -8.725 -6.267 14.100 1.00 96.56 199 LEU A N 1
ATOM 1534 C CA . LEU A 1 199 ? -9.125 -4.897 13.777 1.00 96.56 199 LEU A CA 1
ATOM 1535 C C . LEU A 1 199 ? -9.773 -4.815 12.392 1.00 96.56 199 LEU A C 1
ATOM 1537 O O . LEU A 1 199 ? -10.831 -4.194 12.247 1.00 96.56 199 LEU A O 1
ATOM 1541 N N . LEU A 1 200 ? -9.173 -5.460 11.389 1.00 94.81 200 LEU A N 1
ATOM 1542 C CA . LEU A 1 200 ? -9.701 -5.513 10.025 1.00 94.81 200 LEU A CA 1
ATOM 1543 C C . LEU A 1 200 ? -11.058 -6.222 9.971 1.00 94.81 200 LEU A C 1
ATOM 1545 O O . LEU A 1 200 ? -12.002 -5.704 9.368 1.00 94.81 200 LEU A O 1
ATOM 1549 N N . SER A 1 201 ? -11.188 -7.356 10.658 1.00 93.88 201 SER A N 1
ATOM 1550 C CA . SER A 1 201 ? -12.427 -8.135 10.731 1.00 93.88 201 SER A CA 1
ATOM 1551 C C . SER A 1 201 ? -13.563 -7.335 11.375 1.00 93.88 201 SER A C 1
ATOM 1553 O O . SER A 1 201 ? -14.669 -7.241 10.826 1.00 93.88 201 SER A O 1
ATOM 1555 N N . ARG A 1 202 ? -13.284 -6.658 12.498 1.00 93.12 202 ARG A N 1
ATOM 1556 C CA . ARG A 1 202 ? -14.248 -5.790 13.198 1.00 93.12 202 ARG A CA 1
ATOM 1557 C C . ARG A 1 202 ? -14.638 -4.571 12.360 1.00 93.12 202 ARG A C 1
ATOM 1559 O O . ARG A 1 202 ? -15.817 -4.200 12.322 1.00 93.12 202 ARG A O 1
ATOM 1566 N N . ALA A 1 203 ? -13.682 -3.957 11.664 1.00 89.94 203 ALA A N 1
ATOM 1567 C CA . ALA A 1 203 ? -13.947 -2.834 10.770 1.00 89.94 203 ALA A CA 1
ATOM 1568 C C . ALA A 1 203 ? -14.832 -3.254 9.582 1.00 89.94 203 ALA A C 1
ATOM 1570 O O . ALA A 1 203 ? -15.830 -2.589 9.285 1.00 89.94 203 ALA A O 1
ATOM 1571 N N . ALA A 1 204 ? -14.539 -4.395 8.952 1.00 84.88 204 ALA A N 1
ATOM 1572 C CA . ALA A 1 204 ? -15.321 -4.942 7.845 1.00 84.88 204 ALA A CA 1
ATOM 1573 C C . ALA A 1 204 ? -16.756 -5.310 8.260 1.00 84.88 204 ALA A C 1
ATOM 1575 O O . ALA A 1 204 ? -17.711 -5.005 7.539 1.00 84.88 204 ALA A O 1
ATOM 1576 N N . ALA A 1 205 ? -16.945 -5.910 9.441 1.00 79.81 205 ALA A N 1
ATOM 1577 C CA . ALA A 1 205 ? -18.274 -6.193 9.985 1.00 79.81 205 ALA A CA 1
ATOM 1578 C C . ALA A 1 205 ? -19.104 -4.906 10.146 1.00 79.81 205 ALA A C 1
ATOM 1580 O O . ALA A 1 205 ? -20.227 -4.816 9.642 1.00 79.81 205 ALA A O 1
ATOM 1581 N N . LYS A 1 206 ? -18.533 -3.854 10.751 1.00 67.25 206 LYS A N 1
ATOM 1582 C CA . LYS A 1 206 ? -19.218 -2.557 10.903 1.00 67.25 206 LYS A CA 1
ATOM 1583 C C . LYS A 1 206 ? -19.541 -1.888 9.563 1.00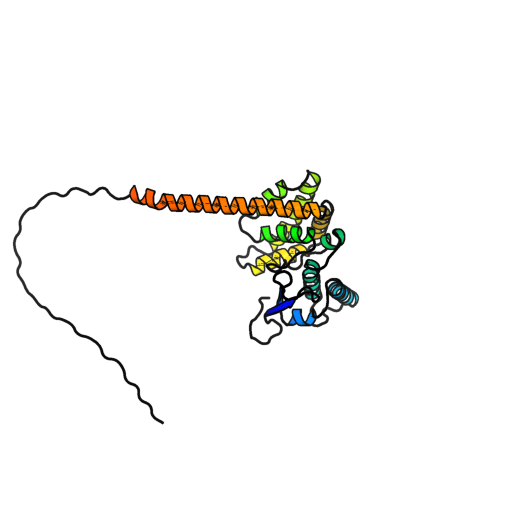 67.25 206 LYS A C 1
ATOM 1585 O O . LYS A 1 206 ? -20.604 -1.272 9.449 1.00 67.25 206 LYS A O 1
ATOM 1590 N N . HIS A 1 207 ? -18.679 -2.025 8.552 1.00 59.72 207 HIS A N 1
ATOM 1591 C CA . HIS A 1 207 ? -18.960 -1.529 7.200 1.00 59.72 207 HIS A CA 1
ATOM 1592 C C . HIS A 1 207 ? -20.177 -2.211 6.572 1.00 59.72 207 HIS A C 1
ATOM 1594 O O . HIS A 1 207 ? -21.058 -1.514 6.064 1.00 59.72 207 HIS A O 1
ATOM 1600 N N . ARG A 1 208 ? -20.285 -3.541 6.681 1.00 57.62 208 ARG A N 1
ATOM 1601 C CA . ARG A 1 208 ? -21.444 -4.299 6.180 1.00 57.62 208 ARG A CA 1
ATOM 1602 C C . ARG A 1 208 ? -22.747 -3.883 6.869 1.00 57.62 208 ARG A C 1
ATOM 1604 O O . ARG A 1 208 ? -23.748 -3.644 6.197 1.00 57.62 208 ARG A O 1
ATOM 1611 N N . HIS A 1 209 ? -22.731 -3.685 8.188 1.00 55.12 209 HIS A N 1
ATOM 1612 C CA . HIS A 1 209 ? -23.917 -3.228 8.926 1.00 55.12 209 HIS A CA 1
ATOM 1613 C C . HIS A 1 209 ? -24.317 -1.774 8.622 1.00 55.12 209 HIS A C 1
ATOM 1615 O O . HIS A 1 209 ? -25.498 -1.430 8.699 1.00 55.12 209 HIS A O 1
ATOM 1621 N N . ALA A 1 210 ? -23.365 -0.893 8.304 1.00 56.31 210 ALA A N 1
ATOM 1622 C CA . ALA A 1 210 ? -23.664 0.477 7.887 1.00 56.31 210 ALA A CA 1
ATOM 1623 C C . ALA A 1 210 ? -24.264 0.523 6.472 1.00 56.31 210 ALA A C 1
ATOM 1625 O O . ALA A 1 210 ? -25.273 1.195 6.269 1.00 56.31 210 ALA A O 1
ATOM 1626 N N . ALA A 1 211 ? -23.700 -0.242 5.529 1.00 52.03 211 ALA A N 1
ATOM 1627 C CA . ALA A 1 211 ? -24.223 -0.363 4.169 1.00 52.03 211 ALA A CA 1
ATOM 1628 C C . ALA A 1 211 ? -25.650 -0.931 4.164 1.00 52.03 211 ALA A C 1
ATOM 1630 O O . ALA A 1 211 ? -26.546 -0.367 3.542 1.00 52.03 211 ALA A O 1
ATOM 1631 N N . HIS A 1 212 ? -25.891 -1.982 4.951 1.00 40.56 212 HIS A N 1
ATOM 1632 C CA . HIS A 1 212 ? -27.212 -2.591 5.059 1.00 40.56 212 HIS A CA 1
ATOM 1633 C C . HIS A 1 212 ? -28.261 -1.659 5.699 1.00 40.56 212 HIS A C 1
ATOM 1635 O O . HIS A 1 212 ? -29.418 -1.654 5.288 1.00 40.56 212 HIS A O 1
ATOM 1641 N N . ARG A 1 213 ? -27.879 -0.820 6.676 1.00 54.38 213 ARG A N 1
ATOM 1642 C CA . ARG A 1 213 ? -28.785 0.188 7.264 1.00 54.38 213 ARG A CA 1
ATOM 1643 C C . ARG A 1 213 ? -29.113 1.328 6.299 1.00 54.38 213 ARG A C 1
ATOM 1645 O O . ARG A 1 213 ? -30.269 1.741 6.243 1.00 54.38 213 ARG A O 1
ATOM 1652 N N . ALA A 1 214 ? -28.131 1.805 5.536 1.00 55.34 214 ALA A N 1
ATOM 1653 C CA . ALA A 1 214 ? -28.348 2.826 4.512 1.00 55.34 214 ALA A CA 1
ATOM 1654 C C . ALA A 1 214 ? -29.289 2.323 3.404 1.00 55.34 214 ALA A C 1
ATOM 1656 O O . ALA A 1 214 ? -30.192 3.050 2.992 1.00 55.34 214 ALA A O 1
ATOM 1657 N N . ASP A 1 215 ? -29.140 1.061 2.991 1.00 53.56 215 ASP A N 1
ATOM 1658 C CA . ASP A 1 215 ? -30.028 0.429 2.014 1.00 53.56 215 ASP A CA 1
ATOM 1659 C C . ASP A 1 215 ? -31.462 0.275 2.553 1.00 53.56 215 ASP A C 1
ATOM 1661 O O . ASP A 1 215 ? -32.417 0.676 1.891 1.00 53.56 215 ASP A O 1
ATOM 1665 N N . ARG A 1 216 ? -31.640 -0.151 3.816 1.00 53.97 216 ARG A N 1
ATOM 1666 C CA . ARG A 1 216 ? -32.972 -0.176 4.458 1.00 53.97 216 ARG A CA 1
ATOM 1667 C C . ARG A 1 216 ? -33.615 1.211 4.567 1.00 53.97 216 ARG A C 1
ATOM 1669 O O . ARG A 1 216 ? -34.823 1.331 4.379 1.00 53.97 216 ARG A O 1
ATOM 1676 N N . HIS A 1 217 ? -32.844 2.256 4.872 1.00 54.81 217 HIS A N 1
ATOM 1677 C CA . HIS A 1 217 ? -33.362 3.628 4.942 1.00 54.81 217 HIS A CA 1
ATOM 1678 C C . HIS A 1 217 ? -33.783 4.143 3.557 1.00 54.81 217 HIS A C 1
ATOM 1680 O O . HIS A 1 217 ? -34.858 4.723 3.403 1.00 54.81 217 HIS A O 1
ATOM 1686 N N . ARG A 1 218 ? -32.980 3.857 2.524 1.00 53.91 218 ARG A N 1
ATOM 1687 C CA . ARG A 1 218 ? -33.281 4.193 1.125 1.00 53.91 218 ARG A CA 1
ATOM 1688 C C . ARG A 1 218 ? -34.496 3.413 0.598 1.00 53.91 218 ARG A C 1
ATOM 1690 O O . ARG A 1 218 ? -35.339 3.990 -0.084 1.00 53.91 218 ARG A O 1
ATOM 1697 N N . GLN A 1 219 ? -34.648 2.143 0.977 1.00 57.75 219 GLN A N 1
ATOM 1698 C CA . GLN A 1 219 ? -35.842 1.338 0.689 1.00 57.75 219 GLN A CA 1
ATOM 1699 C C . GLN A 1 219 ? -37.092 1.848 1.424 1.00 57.75 219 GLN A C 1
ATOM 1701 O O . GLN A 1 219 ? -38.176 1.847 0.845 1.00 57.75 219 GLN A O 1
ATOM 1706 N N . ARG A 1 220 ? -36.965 2.323 2.673 1.00 57.75 220 ARG A N 1
ATOM 1707 C CA . ARG A 1 220 ? -38.074 2.949 3.415 1.00 57.75 220 ARG A CA 1
ATOM 1708 C C . ARG A 1 220 ? -38.543 4.249 2.765 1.00 57.75 220 ARG A C 1
ATOM 1710 O O . ARG A 1 220 ? -39.745 4.408 2.592 1.00 57.75 220 ARG A O 1
ATOM 1717 N N . HIS A 1 221 ? -37.627 5.119 2.337 1.00 54.59 221 HIS A N 1
ATOM 1718 C CA . HIS A 1 221 ? -37.984 6.322 1.576 1.00 54.59 221 HIS A CA 1
ATOM 1719 C C . HIS A 1 221 ? -38.675 5.981 0.248 1.00 54.59 221 HIS A C 1
ATOM 1721 O O . HIS A 1 221 ? -39.749 6.508 -0.022 1.00 54.59 221 HIS A O 1
ATOM 1727 N N . ARG A 1 222 ? -38.156 5.012 -0.523 1.00 53.50 222 ARG A N 1
ATOM 1728 C CA . ARG A 1 222 ? -38.821 4.528 -1.752 1.00 53.50 222 ARG A CA 1
ATOM 1729 C C . ARG A 1 222 ? -40.223 3.954 -1.517 1.00 53.50 222 ARG A C 1
ATOM 1731 O O . ARG A 1 222 ? -41.064 4.049 -2.400 1.00 53.50 222 ARG A O 1
ATOM 1738 N N . ARG A 1 223 ? -40.496 3.359 -0.350 1.00 57.06 223 ARG A N 1
ATOM 1739 C CA . ARG A 1 223 ? -41.841 2.873 0.022 1.00 57.06 223 ARG A CA 1
ATOM 1740 C C . ARG A 1 223 ? -42.779 3.978 0.527 1.00 57.06 223 ARG A C 1
ATOM 1742 O O . ARG A 1 223 ? -43.985 3.751 0.574 1.00 57.06 223 ARG A O 1
ATOM 1749 N N . LEU A 1 224 ? -42.252 5.140 0.916 1.00 54.06 224 LEU A N 1
ATOM 1750 C CA . LEU A 1 224 ? -43.032 6.290 1.386 1.00 54.06 224 LEU A CA 1
ATOM 1751 C C . LEU A 1 224 ? -43.417 7.250 0.249 1.00 54.06 224 LEU A C 1
ATOM 1753 O O . LEU A 1 224 ? -44.475 7.871 0.331 1.00 54.06 224 LEU A O 1
ATOM 1757 N N . GLU A 1 225 ? -42.643 7.316 -0.837 1.00 45.25 225 GLU A N 1
ATOM 1758 C CA . GLU A 1 225 ? -42.955 8.185 -1.986 1.00 45.25 225 GLU A CA 1
ATOM 1759 C C . GLU A 1 225 ? -44.317 7.923 -2.667 1.00 45.25 225 GLU A C 1
ATOM 1761 O O . GLU A 1 225 ? -45.031 8.896 -2.921 1.00 45.25 225 GLU A O 1
ATOM 1766 N N . PRO A 1 226 ? -44.796 6.675 -2.868 1.00 51.72 226 PRO A N 1
ATOM 1767 C CA . PRO A 1 226 ? -46.132 6.461 -3.429 1.00 51.72 226 PRO A CA 1
ATOM 1768 C C . PRO A 1 226 ? -47.270 6.783 -2.444 1.00 51.72 226 PRO A C 1
ATOM 1770 O O . PRO A 1 226 ? -48.424 6.894 -2.856 1.00 51.72 226 PRO A O 1
ATOM 1773 N N . ARG A 1 227 ? -46.979 6.923 -1.140 1.00 50.00 227 ARG A N 1
ATOM 1774 C CA . ARG A 1 227 ? -47.977 7.293 -0.121 1.00 50.00 227 ARG A CA 1
ATOM 1775 C C . ARG A 1 227 ? -48.153 8.805 -0.011 1.00 50.00 227 ARG A C 1
ATOM 1777 O O . ARG A 1 227 ? -49.279 9.250 0.174 1.00 50.00 227 ARG A O 1
ATOM 1784 N N . ILE A 1 228 ? -47.080 9.576 -0.185 1.00 50.56 228 ILE A N 1
ATOM 1785 C CA . ILE A 1 228 ? -47.142 11.045 -0.214 1.00 50.56 228 ILE A CA 1
ATOM 1786 C C . ILE A 1 228 ? -47.803 11.523 -1.518 1.00 50.56 228 ILE A C 1
ATOM 1788 O O . ILE A 1 228 ? -48.684 12.375 -1.472 1.00 50.56 228 ILE A O 1
ATOM 1792 N N . ALA A 1 229 ? -47.508 10.885 -2.658 1.00 49.97 229 ALA A N 1
ATOM 1793 C CA . ALA A 1 229 ? -48.162 11.200 -3.933 1.00 49.97 229 ALA A CA 1
ATOM 1794 C C . ALA A 1 229 ? -49.692 10.970 -3.923 1.00 49.97 229 ALA A C 1
ATOM 1796 O O . ALA A 1 229 ? -50.425 11.686 -4.598 1.00 49.97 229 ALA A O 1
ATOM 1797 N N . ARG A 1 230 ? -50.200 10.016 -3.123 1.00 51.88 230 ARG A N 1
ATOM 1798 C CA . ARG A 1 230 ? -51.650 9.783 -2.950 1.00 51.88 230 ARG A CA 1
ATOM 1799 C C . ARG A 1 230 ? -52.341 10.771 -2.004 1.00 51.88 230 ARG A C 1
ATOM 1801 O O . ARG A 1 230 ? -53.559 10.877 -2.059 1.00 51.88 230 ARG A O 1
ATOM 1808 N N . LEU A 1 231 ? -51.596 11.481 -1.157 1.00 52.16 231 LEU A N 1
ATOM 1809 C CA . LEU A 1 231 ? -52.140 12.503 -0.253 1.00 52.16 231 LEU A CA 1
ATOM 1810 C C . LEU A 1 231 ? -52.203 13.899 -0.899 1.00 52.16 231 LEU A C 1
ATOM 1812 O O . LEU A 1 231 ? -52.929 14.752 -0.401 1.00 52.16 231 LEU A O 1
ATOM 1816 N N . CYS A 1 232 ? -51.497 14.119 -2.015 1.00 47.62 232 CYS A N 1
ATOM 1817 C CA . CYS A 1 232 ? -51.473 15.390 -2.753 1.00 47.62 232 CYS A CA 1
ATOM 1818 C C . CYS A 1 232 ? -52.306 15.391 -4.050 1.00 47.62 232 CYS A C 1
ATOM 1820 O O . CYS A 1 232 ? -52.202 16.333 -4.833 1.00 47.62 232 CYS A O 1
ATOM 1822 N N . ALA A 1 233 ? -53.127 14.365 -4.304 1.00 45.34 233 ALA A N 1
ATOM 1823 C CA . ALA A 1 233 ? -54.051 14.383 -5.438 1.00 45.34 233 ALA A CA 1
ATOM 1824 C C . ALA A 1 233 ? -55.216 15.359 -5.150 1.00 45.34 233 ALA A C 1
ATOM 1826 O O . ALA A 1 233 ? -55.854 15.229 -4.100 1.00 45.34 233 ALA A O 1
ATOM 1827 N N . PRO A 1 234 ? -55.506 16.336 -6.031 1.00 43.50 234 PRO A N 1
ATOM 1828 C CA . PRO A 1 234 ? -56.573 17.306 -5.803 1.00 43.50 234 PRO A CA 1
ATOM 1829 C C . PRO A 1 234 ? -57.938 16.606 -5.769 1.00 43.50 234 PRO A C 1
ATOM 1831 O O . PRO A 1 234 ? -58.276 15.831 -6.664 1.00 43.50 234 PRO A O 1
ATOM 1834 N N . ARG A 1 235 ? -58.727 16.878 -4.719 1.00 46.53 235 ARG A N 1
ATOM 1835 C CA . ARG A 1 235 ? -60.150 16.517 -4.670 1.00 46.53 235 ARG A CA 1
ATOM 1836 C C . ARG A 1 235 ? -60.873 17.315 -5.753 1.00 46.53 235 ARG A C 1
ATOM 1838 O O . ARG A 1 235 ? -60.692 18.527 -5.830 1.00 46.53 235 ARG A O 1
ATOM 1845 N N . GLY A 1 236 ? -61.625 16.606 -6.593 1.00 41.25 236 GLY A N 1
ATOM 1846 C CA . GLY A 1 236 ? -62.349 17.166 -7.729 1.00 41.25 236 GLY A CA 1
ATOM 1847 C C . GLY A 1 236 ? -63.222 18.346 -7.316 1.00 41.25 236 GLY A C 1
ATOM 1848 O O . GLY A 1 236 ? -63.938 18.267 -6.321 1.00 41.25 236 GLY A O 1
ATOM 1849 N N . ALA A 1 237 ? -63.103 19.433 -8.074 1.00 38.03 237 ALA A N 1
ATOM 1850 C CA . ALA A 1 237 ? -63.976 20.586 -7.982 1.00 38.03 237 ALA A CA 1
ATOM 1851 C C . ALA A 1 237 ? -65.285 20.284 -8.720 1.00 38.03 237 ALA A C 1
ATOM 1853 O O . ALA A 1 237 ? -65.272 19.790 -9.850 1.00 38.03 237 ALA A O 1
ATOM 1854 N N . ASP A 1 238 ? -66.383 20.579 -8.036 1.00 38.25 238 ASP A N 1
ATOM 1855 C CA . ASP A 1 238 ? -67.754 20.513 -8.517 1.00 38.25 238 ASP A CA 1
ATOM 1856 C C . ASP A 1 238 ? -67.983 21.388 -9.760 1.00 38.25 238 ASP A C 1
ATOM 1858 O O . ASP A 1 238 ? -67.496 22.516 -9.863 1.00 38.25 238 ASP A O 1
ATOM 1862 N N . ALA A 1 239 ? -68.773 20.858 -10.695 1.00 45.97 239 ALA A N 1
ATOM 1863 C CA . ALA A 1 239 ? -69.404 21.614 -11.773 1.00 45.97 239 ALA A CA 1
ATOM 1864 C C . ALA A 1 239 ? -70.603 22.416 -11.236 1.00 45.97 239 ALA A C 1
ATOM 1866 O O . ALA A 1 239 ? -71.252 21.972 -10.285 1.00 45.97 239 ALA A O 1
ATOM 1867 N N . PRO A 1 240 ? -70.982 23.533 -11.889 1.00 46.88 240 PRO A N 1
ATOM 1868 C CA . PRO A 1 240 ? -72.363 23.558 -12.382 1.00 46.88 240 PRO A CA 1
ATOM 1869 C C . PRO A 1 240 ? -72.623 24.299 -13.714 1.00 46.88 240 PRO A C 1
ATOM 1871 O O . PRO A 1 240 ? -71.976 25.278 -14.067 1.00 46.88 240 PRO A O 1
ATOM 1874 N N . HIS A 1 241 ? -73.681 23.796 -14.363 1.00 36.44 241 HIS A N 1
ATOM 1875 C CA . HIS A 1 241 ? -74.761 24.443 -15.129 1.00 36.44 241 HIS A CA 1
ATOM 1876 C C . HIS A 1 241 ? -74.525 25.248 -16.427 1.00 36.44 241 HIS A C 1
ATOM 1878 O O . HIS A 1 241 ? -74.196 26.425 -16.434 1.00 36.44 241 HIS A O 1
ATOM 1884 N N . ALA A 1 242 ? -74.862 24.563 -17.530 1.00 40.41 242 ALA A N 1
ATOM 1885 C CA . ALA A 1 242 ? -75.876 24.881 -18.552 1.00 40.41 242 ALA A CA 1
ATOM 1886 C C . ALA A 1 242 ? -76.401 26.330 -18.721 1.00 40.41 242 ALA A C 1
ATOM 1888 O O . ALA A 1 242 ? -77.033 26.883 -17.825 1.00 40.41 242 ALA A O 1
ATOM 1889 N N . GLY A 1 243 ? -76.299 26.828 -19.961 1.00 32.31 243 GLY A N 1
ATOM 1890 C CA . GLY A 1 243 ? -77.060 27.941 -20.545 1.00 32.31 243 GLY A CA 1
ATOM 1891 C C . GLY A 1 243 ? -76.767 28.058 -22.053 1.00 32.31 243 GLY A C 1
ATOM 1892 O O . GLY A 1 243 ? -75.611 28.013 -22.452 1.00 32.31 243 GLY A O 1
ATOM 1893 N N . GLU A 1 244 ? -77.819 28.110 -22.868 1.00 33.97 244 GLU A N 1
ATOM 1894 C CA . GLU A 1 244 ? -77.923 27.867 -24.325 1.00 33.97 244 GLU A CA 1
ATOM 1895 C C . GLU A 1 244 ? -77.349 28.946 -25.302 1.00 33.97 244 GLU A C 1
ATOM 1897 O O . GLU A 1 244 ? -76.905 30.000 -24.850 1.00 33.97 244 GLU A O 1
ATOM 1902 N N . PRO A 1 245 ? -77.337 28.683 -26.642 1.00 58.41 245 PRO A N 1
ATOM 1903 C CA . PRO A 1 245 ? -76.553 29.374 -27.690 1.00 58.41 245 PRO A CA 1
ATOM 1904 C C . PRO A 1 245 ? -77.407 30.410 -28.487 1.00 58.41 245 PRO A C 1
ATOM 1906 O O . PRO A 1 245 ? -78.550 30.629 -28.085 1.00 58.41 245 PRO A O 1
ATOM 1909 N N . PRO A 1 246 ? -76.944 31.079 -29.585 1.00 49.59 246 PRO A N 1
ATOM 1910 C CA . PRO A 1 246 ? -76.784 30.446 -30.916 1.00 49.59 246 PRO A CA 1
ATOM 1911 C C . PRO A 1 246 ? -75.722 31.075 -31.867 1.00 49.59 246 PRO A C 1
ATOM 1913 O O . PRO A 1 246 ? -75.257 32.195 -31.683 1.00 49.59 246 PRO A O 1
ATOM 1916 N N . GLY A 1 247 ? -75.444 30.383 -32.981 1.00 30.33 247 GLY A N 1
ATOM 1917 C CA . GLY A 1 247 ? -75.150 31.032 -34.270 1.00 30.33 247 GLY A CA 1
ATOM 1918 C C . GLY A 1 247 ? -73.739 30.850 -34.841 1.00 30.33 247 GLY A C 1
ATOM 1919 O O . GLY A 1 247 ? -72.761 31.307 -34.264 1.00 30.33 247 GLY A O 1
ATOM 1920 N N . GLY A 1 248 ? -73.649 30.265 -36.043 1.00 31.47 248 GLY A N 1
ATOM 1921 C CA . GLY A 1 248 ? -72.474 30.434 -36.907 1.00 31.47 248 GLY A CA 1
ATOM 1922 C C . GLY A 1 248 ? -72.098 29.222 -37.750 1.00 31.47 248 GLY A C 1
ATOM 1923 O O . GLY A 1 248 ? -71.229 28.444 -37.374 1.00 31.47 248 GLY A O 1
ATOM 1924 N N . LEU A 1 249 ? -72.737 29.091 -38.915 1.00 34.03 249 LEU A N 1
ATOM 1925 C CA . LEU A 1 249 ? -72.305 28.245 -40.028 1.00 34.03 249 LEU A CA 1
ATOM 1926 C C . LEU A 1 249 ? -70.823 28.477 -40.393 1.00 34.03 249 LEU A C 1
ATOM 1928 O O . LEU A 1 249 ? -70.410 29.623 -40.527 1.00 34.03 249 LEU A O 1
ATOM 1932 N N . ALA A 1 250 ? -70.080 27.412 -40.716 1.00 36.50 250 ALA A N 1
ATOM 1933 C CA . ALA A 1 250 ? -69.741 27.066 -42.109 1.00 36.50 250 ALA A CA 1
ATOM 1934 C C . ALA A 1 250 ? -68.488 26.168 -42.242 1.00 36.50 250 ALA A C 1
ATOM 1936 O O . ALA A 1 250 ? -67.431 26.443 -41.689 1.00 36.50 250 ALA A O 1
ATOM 1937 N N . ALA A 1 251 ? -68.663 25.148 -43.091 1.00 37.03 251 ALA A N 1
ATOM 1938 C CA . ALA A 1 251 ? -67.717 24.516 -44.022 1.00 37.03 251 ALA A CA 1
ATOM 1939 C C . ALA A 1 251 ? -66.438 23.848 -43.467 1.00 37.03 251 ALA A C 1
ATOM 1941 O O . ALA A 1 251 ? -65.491 24.484 -43.031 1.00 37.03 251 ALA A O 1
ATOM 1942 N N . LEU A 1 252 ? -66.374 22.510 -43.438 1.00 34.50 252 LEU A N 1
ATOM 1943 C CA . LEU A 1 252 ? -65.979 21.638 -44.566 1.00 34.50 252 LEU A CA 1
ATOM 1944 C C . LEU A 1 252 ? -64.684 22.082 -45.267 1.00 34.50 252 LEU A C 1
ATOM 1946 O O . LEU A 1 252 ? -64.720 22.937 -46.140 1.00 34.50 252 LEU A O 1
ATOM 1950 N N . THR A 1 253 ? -63.595 21.328 -45.086 1.00 37.91 253 THR A N 1
ATOM 1951 C CA . THR A 1 253 ? -63.195 20.349 -46.116 1.00 37.91 253 THR A CA 1
ATOM 1952 C C . THR A 1 253 ? -62.146 19.351 -45.622 1.00 37.91 253 THR A C 1
ATOM 1954 O O . THR A 1 253 ? -61.176 19.666 -44.945 1.00 37.91 253 THR A O 1
ATOM 1957 N N . ARG A 1 254 ? -62.405 18.093 -45.987 1.00 38.31 254 ARG A N 1
ATOM 1958 C CA . ARG A 1 254 ? -61.564 16.900 -45.856 1.00 38.31 254 ARG A CA 1
ATOM 1959 C C . ARG A 1 254 ? -60.480 16.879 -46.941 1.00 38.31 254 ARG A C 1
ATOM 1961 O O . ARG A 1 254 ? -60.802 17.197 -48.080 1.00 38.31 254 ARG A O 1
ATOM 1968 N N . ARG A 1 255 ? -59.325 16.267 -46.649 1.00 37.22 255 ARG A N 1
ATOM 1969 C CA . ARG A 1 255 ? -58.800 15.012 -47.268 1.00 37.22 255 ARG A CA 1
ATOM 1970 C C . ARG A 1 255 ? -57.337 14.804 -46.825 1.00 37.22 255 ARG A C 1
ATOM 1972 O O . ARG A 1 255 ? -56.538 15.717 -46.939 1.00 37.22 255 ARG A O 1
ATOM 1979 N N . ARG A 1 256 ? -56.996 13.719 -46.108 1.00 35.59 256 ARG A N 1
ATOM 1980 C CA . ARG A 1 256 ? -56.624 12.357 -46.593 1.00 35.59 256 ARG A CA 1
ATOM 1981 C C . ARG A 1 256 ? -55.434 12.421 -47.574 1.00 35.59 256 ARG A C 1
ATOM 1983 O O . ARG A 1 256 ? -55.625 12.858 -48.697 1.00 35.59 256 ARG A O 1
ATOM 1990 N N . ALA A 1 257 ? -54.196 12.227 -47.111 1.00 37.88 257 ALA A N 1
ATOM 1991 C CA . ALA A 1 257 ? -53.473 10.956 -46.890 1.00 37.88 257 ALA A CA 1
ATOM 1992 C C . ALA A 1 257 ? -53.003 10.259 -48.180 1.00 37.88 257 ALA A C 1
ATOM 1994 O O . ALA A 1 257 ? -53.847 9.912 -49.000 1.00 37.88 257 ALA A O 1
ATOM 1995 N N . LEU A 1 258 ? -51.694 9.976 -48.287 1.00 38.75 258 LEU A N 1
ATOM 1996 C CA . LEU A 1 258 ? -51.071 8.636 -48.410 1.00 38.75 258 LEU A CA 1
ATOM 1997 C C . LEU A 1 258 ? -49.547 8.749 -48.737 1.00 38.75 258 LEU A C 1
ATOM 1999 O O . LEU A 1 258 ? -49.084 9.853 -49.015 1.00 38.75 258 LEU A O 1
ATOM 2003 N N . PRO A 1 259 ? -48.760 7.653 -48.611 1.00 53.75 259 PRO A N 1
ATOM 2004 C CA . PRO A 1 259 ? -47.341 7.668 -48.238 1.00 53.75 259 PRO A CA 1
ATOM 2005 C C . PRO A 1 259 ? -46.374 7.042 -49.276 1.00 53.75 259 PRO A C 1
ATOM 2007 O O . PRO A 1 259 ? -46.796 6.527 -50.302 1.00 53.75 259 PRO A O 1
ATOM 2010 N N . ALA A 1 260 ? -45.094 7.006 -48.866 1.00 47.03 260 ALA A N 1
ATOM 2011 C CA . ALA A 1 260 ? -44.031 6.014 -49.123 1.00 47.03 260 ALA A CA 1
ATOM 2012 C C . ALA A 1 260 ? -43.471 5.811 -50.545 1.00 47.03 260 ALA A C 1
ATOM 2014 O O . ALA A 1 260 ? -44.170 5.306 -51.410 1.00 47.03 260 ALA A O 1
ATOM 2015 N N . VAL A 1 261 ? -42.147 6.000 -50.698 1.00 38.75 261 VAL A N 1
ATOM 2016 C CA . VAL A 1 261 ? -41.276 5.226 -51.612 1.00 38.75 261 VAL A CA 1
ATOM 2017 C C . VAL A 1 261 ? -39.842 5.148 -51.046 1.00 38.75 261 VAL A C 1
ATOM 2019 O O . VAL A 1 261 ? -39.268 6.152 -50.634 1.00 38.75 261 VAL A O 1
ATOM 2022 N N . ALA A 1 262 ? -39.266 3.947 -51.081 1.00 43.31 262 ALA A N 1
ATOM 2023 C CA . ALA A 1 262 ? -37.834 3.616 -51.147 1.00 43.31 262 ALA A CA 1
ATOM 2024 C C . ALA A 1 262 ? -37.690 2.509 -52.227 1.00 43.31 262 ALA A C 1
ATOM 2026 O O . ALA A 1 262 ? -38.729 1.992 -52.645 1.00 43.31 262 ALA A O 1
ATOM 2027 N N . PRO A 1 263 ? -36.502 1.979 -52.588 1.00 55.16 263 PRO A N 1
ATOM 2028 C CA . PRO A 1 263 ? -35.138 2.519 -52.702 1.00 55.16 263 PRO A CA 1
ATOM 2029 C C . PRO A 1 263 ? -34.566 2.320 -54.140 1.00 55.16 263 PRO A C 1
ATOM 2031 O O . PRO A 1 263 ? -35.206 1.711 -54.993 1.00 55.16 263 PRO A O 1
ATOM 2034 N N . GLY A 1 264 ? -33.330 2.760 -54.417 1.00 45.28 264 GLY A N 1
ATOM 2035 C CA . GLY A 1 264 ? -32.638 2.453 -55.680 1.00 45.28 264 GLY A CA 1
ATOM 2036 C C . GLY A 1 264 ? -31.112 2.404 -55.548 1.00 45.28 264 GLY A C 1
ATOM 2037 O O . GLY A 1 264 ? -30.482 3.404 -55.224 1.00 45.28 264 GLY A O 1
ATOM 2038 N N . HIS A 1 265 ? -30.531 1.228 -55.802 1.00 44.66 265 HIS A N 1
ATOM 2039 C CA . HIS A 1 265 ? -29.121 1.022 -56.174 1.00 44.66 265 HIS A CA 1
ATOM 2040 C C . HIS A 1 265 ? -28.924 1.342 -57.667 1.00 44.66 265 HIS A C 1
ATOM 2042 O O . HIS A 1 265 ? -29.870 1.194 -58.442 1.00 44.66 265 HIS A O 1
ATOM 2048 N N . PRO A 1 266 ? -27.686 1.639 -58.100 1.00 57.72 266 PRO A N 1
ATOM 2049 C CA . PRO A 1 266 ? -27.093 0.744 -59.099 1.00 57.72 266 PRO A CA 1
ATOM 2050 C C . PRO A 1 266 ? -25.595 0.448 -58.898 1.00 57.72 266 PRO A C 1
ATOM 2052 O O . PRO A 1 266 ? -24.838 1.221 -58.319 1.00 57.72 266 PRO A O 1
ATOM 2055 N N . ARG A 1 267 ? -25.201 -0.719 -59.427 1.00 48.06 267 ARG A N 1
ATOM 2056 C CA . ARG A 1 267 ? -23.828 -1.164 -59.722 1.00 48.06 267 ARG A CA 1
ATOM 2057 C C . ARG A 1 267 ? -23.305 -0.469 -60.988 1.00 48.06 267 ARG A C 1
ATOM 2059 O O . ARG A 1 267 ? -24.110 -0.180 -61.868 1.00 48.06 267 ARG A O 1
ATOM 2066 N N . GLY A 1 268 ? -21.983 -0.397 -61.158 1.00 45.12 268 GLY A N 1
ATOM 2067 C CA . GLY A 1 268 ? -21.388 -0.333 -62.497 1.00 45.12 268 GLY A CA 1
ATOM 2068 C C . GLY A 1 268 ? -19.940 0.146 -62.563 1.00 45.12 268 GLY A C 1
ATOM 2069 O O . GLY A 1 268 ? -19.727 1.348 -62.496 1.00 45.12 268 GLY A O 1
ATOM 2070 N N . THR A 1 269 ? -19.041 -0.829 -62.771 1.00 48.41 269 THR A N 1
ATOM 2071 C CA . THR A 1 269 ? -17.704 -0.789 -63.418 1.00 48.41 269 THR A CA 1
ATOM 2072 C C . THR A 1 269 ? -16.617 0.103 -62.841 1.00 48.41 269 THR A C 1
ATOM 2074 O O . THR A 1 269 ? -16.706 1.336 -62.999 1.00 48.41 269 THR A O 1
#

Sequence (269 aa):
MALSTATLEASDASVDRVRNDAGYAAGNLAMMSTKANHAKAANGFRDALRIVRDLEAAGSPAGGGLTVPQWARVAVLCSFVEPLTHEEASALPMLVLPPNRLRLFNPVQALQAFVSRQLLTPGWSQRIARFDALLPGKPVRRAFQMFFHALLPRVLEAGRTDEPMRARWAVEDARRNPLVMKRWTAFARMLTPTQCEDLLSRAAAKHRHAAHRADRHRQRHRRLEPRIARLCAPRGADAPHAGEPPGGLAALTRRRALPAVAPGHPRGT

Radius of gyration: 31.46 Å; chains: 1; bounding box: 104×51×88 Å

pLDDT: mean 82.38, std 20.89, range [30.33, 98.62]